Protein AF-0000000078780214 (afdb_homodimer)

Radius of gyration: 22.32 Å; Cα contacts (8 Å, |Δi|>4): 565; chains: 2; bounding box: 63×58×50 Å

InterPro domains:
  IPR007671 Selenoprotein P, N-terminal [PF04592] (25-175)
  IPR037941 Selenoprotein 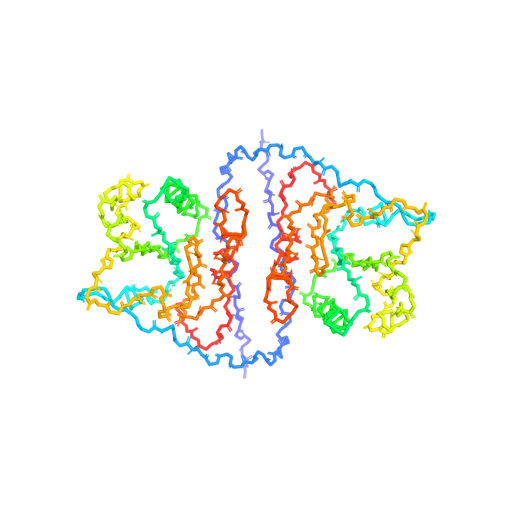P [PTHR10105] (1-176)

Secondary structure (DSSP, 8-state):
-----------------------------PPPP--BTTB-HHHHTTTSEEEEEEE-SSHHHHHHHHHHHHHHHHHHHTT--SEEEEEEE-SSHHHHHTHHHHHTTS-TTS-EEEPPTTS--HHHHTT--TT-EEEE-TT--EEEEE-TTTT-TTSSHHHHHHHHHHH---SSS---/-----------------------------PPPP--BTTB-TTGGGTTSEEEEEEE-SSHHHHHHHHHHHHHHHHHHHTT--SEEEEEEE-SSHHHHHTHHHHHTTS-TTS-EEEPPTTS--HHHHTT--TT-EEEE-TT--EEEEE-TTTT-TTSSHHHHHHHHHHH----SS---

Organism: Ictidomys tridecemlineatus (NCBI:txid43179)

Nearest PDB structures (foldseek):
  2ls5-assembly1_A  TM=6.873E-01  e=5.137E-05  Bacteroides thetaiotaomicron VPI-5482
  7djk-assembly1_A  TM=7.031E-01  e=1.312E-03  Arabidopsis thaliana
  6p0w-assembly1_A-2  TM=6.517E-01  e=9.092E-04  Pseudomonas aeruginosa UCBPP-PA14
  6vpd-assembly1_A  TM=5.502E-01  e=2.677E-04  Trichoderma reesei QM6a
  2hyx-assembly1_B  TM=6.057E-01  e=1.483E-03  Mycobacterium tuberculosis H37Rv

Solvent-accessible surface area (backbone atoms only — not comparable to full-atom values): 20228 Å² total; per-residue (Å²): 138,84,79,80,77,77,79,72,77,73,68,85,64,46,78,74,68,79,67,75,63,81,58,68,76,44,68,71,47,64,53,82,86,57,63,55,90,96,39,46,66,62,71,77,32,62,58,17,31,30,39,39,34,30,32,42,44,38,75,69,36,31,51,44,37,34,45,49,41,52,47,52,53,51,39,44,74,64,52,55,65,73,60,41,44,39,34,41,36,38,51,50,68,69,22,56,74,31,39,66,62,39,50,70,38,34,57,89,79,39,47,69,43,74,46,56,76,91,46,83,57,62,46,68,74,67,73,48,53,79,49,19,35,37,35,23,22,41,68,34,31,77,73,42,78,35,42,76,81,49,35,39,76,90,44,64,52,53,59,51,50,51,52,46,40,67,70,50,76,73,49,82,75,72,86,121,137,83,76,78,79,77,78,73,79,72,68,87,66,46,78,74,69,78,69,76,64,80,60,68,75,44,68,71,48,63,53,84,88,57,62,54,91,95,39,46,65,65,70,76,31,63,59,18,31,30,37,40,35,30,31,42,45,38,74,68,37,32,52,45,37,34,45,47,40,52,48,50,54,51,38,43,73,65,54,54,66,70,61,40,46,36,34,42,36,38,50,49,67,69,22,56,74,31,39,64,60,38,49,70,38,34,57,89,78,38,49,68,43,74,45,53,76,91,45,82,55,61,47,68,75,66,74,49,53,79,47,19,35,38,34,23,22,40,70,34,28,78,74,42,78,36,41,76,80,49,35,40,74,90,45,64,52,53,60,51,50,52,52,45,40,67,68,51,76,73,48,82,74,74,86,119

Sequence (352 aa):
MWRSLGLALALCFLPYGGTESQGENFICKQPPDWSIRDQNPMQNSHGSVTVVALLQASYLCILQASRLEDLRIKLEKEGYSNISYIVVNHQGISSQLNYIHLKNKVSDHIPVYQQEENQTDVWTLLNGYKDDFLIYDRCGHLVYHLGLPYSFLTSPYVEDAIKIAYCEDRCGNCSFMWRSLGLALALCFLPYGGTESQGENFICKQPPDWSIRDQNPMQNSHGSVTVVALLQASYLCILQASRLEDLRIKLEKEGYSNISYIVVNHQGISSQLNYIHLKNKVSDHIPVYQQEENQTDVWTLLNGYKDDFLIYDRCGHLVYHLGLPYSFLTSPYVEDAIKIAYCEDRCGNCSF

pLDDT: mean 82.91, std 21.99, range [22.84, 98.81]

Structure (mmCIF, N/CA/C/O backbone):
data_AF-0000000078780214-model_v1
#
loop_
_entity.id
_entity.type
_entity.pdbx_description
1 polymer 'Selenoprotein P N-terminal domain-containing protein'
#
loop_
_atom_site.group_PDB
_atom_site.id
_atom_site.type_symbol
_atom_site.label_atom_id
_atom_site.label_alt_id
_atom_site.label_comp_id
_atom_site.label_asym_id
_atom_site.label_entity_id
_atom_site.label_seq_id
_atom_site.pdbx_PDB_ins_code
_atom_site.Cartn_x
_atom_site.Cartn_y
_atom_site.Cartn_z
_atom_site.occupancy
_atom_site.B_iso_or_equiv
_atom_site.auth_seq_id
_atom_site.auth_comp_id
_atom_site.auth_asym_id
_atom_site.auth_atom_id
_atom_site.pdbx_PDB_model_num
ATOM 1 N N . MET A 1 1 ? -34.781 -12 29.797 1 22.84 1 MET A N 1
ATOM 2 C CA . MET A 1 1 ? -35.594 -11.438 28.703 1 22.84 1 MET A CA 1
ATOM 3 C C . MET A 1 1 ? -34.719 -10.641 27.734 1 22.84 1 MET A C 1
ATOM 5 O O . MET A 1 1 ? -34.375 -9.5 28.016 1 22.84 1 MET A O 1
ATOM 9 N N . TRP A 1 2 ? -33.594 -11.109 27.188 1 24.47 2 TRP A N 1
ATOM 10 C CA . TRP A 1 2 ? -32.188 -10.859 26.906 1 24.47 2 TRP A CA 1
ATOM 11 C C . TRP A 1 2 ? -32.031 -10.195 25.547 1 24.47 2 TRP A C 1
ATOM 13 O O . TRP A 1 2 ? -32.219 -10.836 24.5 1 24.47 2 TRP A O 1
ATOM 23 N N . ARG A 1 3 ? -32.438 -8.945 25.406 1 30.39 3 ARG A N 1
ATOM 24 C CA . ARG A 1 3 ? -32.625 -8.062 24.25 1 30.39 3 ARG A CA 1
ATOM 25 C C . ARG A 1 3 ? -31.359 -8 23.391 1 30.39 3 ARG A C 1
ATOM 27 O O . ARG A 1 3 ? -30.25 -7.898 23.922 1 30.39 3 ARG A O 1
ATOM 34 N N . SER A 1 4 ? -31.328 -8.539 22.141 1 29.05 4 SER A N 1
ATOM 35 C CA . SER A 1 4 ? -30.422 -8.758 21.031 1 29.05 4 SER A CA 1
ATOM 36 C C . SER A 1 4 ? -29.812 -7.441 20.531 1 29.05 4 SER A C 1
ATOM 38 O O . SER A 1 4 ? -30.547 -6.547 20.094 1 29.05 4 SER A O 1
ATOM 40 N N . LEU A 1 5 ? -29.031 -6.832 21.297 1 29.97 5 LEU A N 1
ATOM 41 C CA . LEU A 1 5 ? -28.375 -5.586 20.922 1 29.97 5 LEU A CA 1
ATOM 42 C C . LEU A 1 5 ? -27.766 -5.688 19.531 1 29.97 5 LEU A C 1
ATOM 44 O O . LEU A 1 5 ? -26.844 -6.48 19.312 1 29.97 5 LEU A O 1
ATOM 48 N N . GLY A 1 6 ? -28.5 -5.523 18.469 1 27.77 6 GLY A N 1
ATOM 49 C CA . GLY A 1 6 ? -28.219 -5.461 17.047 1 27.77 6 GLY A CA 1
ATOM 50 C C . GLY A 1 6 ? -27.062 -4.539 16.719 1 27.77 6 GLY A C 1
ATOM 51 O O . GLY A 1 6 ? -27.156 -3.326 16.922 1 27.77 6 GLY A O 1
ATOM 52 N N . LEU A 1 7 ? -25.844 -4.844 16.953 1 30 7 LEU A N 1
ATOM 53 C CA . LEU A 1 7 ? -24.656 -4.066 16.578 1 30 7 LEU A CA 1
ATOM 54 C C . LEU A 1 7 ? -24.688 -3.738 15.086 1 30 7 LEU A C 1
ATOM 56 O O . LEU A 1 7 ? -24.531 -4.629 14.25 1 30 7 LEU A O 1
ATOM 60 N N . ALA A 1 8 ? -25.375 -2.777 14.531 1 28.97 8 ALA A N 1
ATOM 61 C CA . ALA A 1 8 ? -25.5 -2.164 13.211 1 28.97 8 ALA A CA 1
ATOM 62 C C . ALA A 1 8 ? -24.141 -1.699 12.695 1 28.97 8 ALA A C 1
ATOM 64 O O . ALA A 1 8 ? -23.5 -0.826 13.289 1 28.97 8 ALA A O 1
ATOM 65 N N . LEU A 1 9 ? -23.219 -2.639 12.297 1 31.16 9 LEU A N 1
ATOM 66 C CA . LEU A 1 9 ? -22.094 -2.178 11.492 1 31.16 9 LEU A CA 1
ATOM 67 C C . LEU A 1 9 ? -22.547 -1.119 10.492 1 31.16 9 LEU A C 1
ATOM 69 O O . LEU A 1 9 ? -23.391 -1.386 9.641 1 31.16 9 LEU A O 1
ATOM 73 N N . ALA A 1 10 ? -22.641 0.038 10.75 1 33.22 10 ALA A N 1
ATOM 74 C CA . ALA A 1 10 ? -22.906 1.193 9.898 1 33.22 10 ALA A CA 1
ATOM 75 C C . ALA A 1 10 ? -22.094 1.118 8.602 1 33.22 10 ALA A C 1
ATOM 77 O O . ALA A 1 10 ? -20.859 1.085 8.633 1 33.22 10 ALA A O 1
ATOM 78 N N . LEU A 1 11 ? -22.5 0.448 7.539 1 33.22 11 LEU A N 1
ATOM 79 C CA . LEU A 1 11 ? -22.156 0.661 6.137 1 33.22 11 LEU A CA 1
ATOM 80 C C . LEU A 1 11 ? -21.844 2.131 5.871 1 33.22 11 LEU A C 1
ATOM 82 O O . LEU A 1 11 ? -22.688 2.998 6.121 1 33.22 11 LEU A O 1
ATOM 86 N N . CYS A 1 12 ? -20.516 2.523 6.16 1 37.12 12 CYS A N 1
ATOM 87 C CA . CYS A 1 12 ? -20.25 3.867 5.656 1 37.12 12 CYS A CA 1
ATOM 88 C C . CYS A 1 12 ? -20.969 4.105 4.336 1 37.12 12 CYS A C 1
ATOM 90 O O . CYS A 1 12 ? -20.453 3.785 3.27 1 37.12 12 CYS A O 1
ATOM 92 N N . PHE A 1 13 ? -22.219 3.83 4.18 1 37.91 13 PHE A N 1
ATOM 93 C CA . PHE A 1 13 ? -23.109 4.289 3.119 1 37.91 13 PHE A CA 1
ATOM 94 C C . PHE A 1 13 ? -22.953 5.785 2.893 1 37.91 13 PHE A C 1
ATOM 96 O O . PHE A 1 13 ? -23.609 6.59 3.568 1 37.91 13 PHE A O 1
ATOM 103 N N . LEU A 1 14 ? -21.75 6.43 2.73 1 38.72 14 LEU A N 1
ATOM 104 C CA . LEU A 1 14 ? -21.969 7.719 2.078 1 38.72 14 LEU A CA 1
ATOM 105 C C . LEU A 1 14 ? -22.922 7.582 0.906 1 38.72 14 LEU A C 1
ATOM 107 O O . LEU A 1 14 ? -22.906 6.578 0.193 1 38.72 14 LEU A O 1
ATOM 111 N N . PRO A 1 15 ? -24.125 8.188 0.931 1 36.25 15 PRO A N 1
ATOM 112 C CA . PRO A 1 15 ? -24.984 8.148 -0.252 1 36.25 15 PRO A CA 1
ATOM 113 C C . PRO A 1 15 ? -24.203 8.281 -1.558 1 36.25 15 PRO A C 1
ATOM 115 O O . PRO A 1 15 ? -23.344 9.156 -1.685 1 36.25 15 PRO A O 1
ATOM 118 N N . TYR A 1 16 ? -23.875 7.199 -2.256 1 34.53 16 TYR A N 1
ATOM 119 C CA . TYR A 1 16 ? -23.438 7.258 -3.646 1 34.53 16 TYR A CA 1
ATOM 120 C C . TYR A 1 16 ? -24.281 8.234 -4.445 1 34.53 16 TYR A C 1
ATOM 122 O O . TYR A 1 16 ? -25.406 7.906 -4.844 1 34.53 16 TYR A O 1
ATOM 130 N N . GLY A 1 17 ? -24.562 9.477 -4.09 1 32.69 17 GLY A N 1
ATOM 131 C CA . GLY A 1 17 ? -24.922 10.25 -5.273 1 32.69 17 GLY A CA 1
ATOM 132 C C . GLY A 1 17 ? -24.125 9.852 -6.504 1 32.69 17 GLY A C 1
ATOM 133 O O . GLY A 1 17 ? -22.938 9.516 -6.406 1 32.69 17 GLY A O 1
ATOM 134 N N . GLY A 1 18 ? -24.766 9.234 -7.496 1 32.41 18 GLY A N 1
ATOM 135 C CA . GLY A 1 18 ? -24.297 8.992 -8.844 1 32.41 18 GLY A CA 1
ATOM 136 C C . GLY A 1 18 ? -23.391 10.094 -9.367 1 32.41 18 GLY A C 1
ATOM 137 O O . GLY A 1 18 ? -23.844 11.008 -10.055 1 32.41 18 GLY A O 1
ATOM 138 N N . THR A 1 19 ? -22.75 10.891 -8.672 1 34 19 THR A N 1
ATOM 139 C CA . THR A 1 19 ? -21.906 11.656 -9.594 1 34 19 THR A CA 1
ATOM 140 C C . THR A 1 19 ? -21.109 10.727 -10.5 1 34 19 THR A C 1
ATOM 142 O O . THR A 1 19 ? -20.547 9.734 -10.039 1 34 19 THR A O 1
ATOM 145 N N . GLU A 1 20 ? -21.484 10.586 -11.758 1 34.34 20 GLU A N 1
ATOM 146 C CA . GLU A 1 20 ? -20.703 10.148 -12.914 1 34.34 20 GLU A CA 1
ATOM 147 C C . GLU A 1 20 ? -19.234 10.562 -12.781 1 34.34 20 GLU A C 1
ATOM 149 O O . GLU A 1 20 ? -18.875 11.703 -13.062 1 34.34 20 GLU A O 1
ATOM 154 N N . SER A 1 21 ? -18.656 10.516 -11.695 1 35.84 21 SER A N 1
ATOM 155 C CA . SER A 1 21 ? -17.234 10.75 -11.922 1 35.84 21 SER A CA 1
ATOM 156 C C . SER A 1 21 ? -16.781 10.109 -13.219 1 35.84 21 SER A C 1
ATOM 158 O O . SER A 1 21 ? -17.188 8.992 -13.555 1 35.84 21 SER A O 1
ATOM 160 N N . GLN A 1 22 ? -16.734 10.828 -14.289 1 35.5 22 GLN A N 1
ATOM 161 C CA . GLN A 1 22 ? -16.078 10.375 -15.5 1 35.5 22 GLN A CA 1
ATOM 162 C C . GLN A 1 22 ? -14.969 9.367 -15.18 1 35.5 22 GLN A C 1
ATOM 164 O O . GLN A 1 22 ? -13.875 9.75 -14.766 1 35.5 22 GLN A O 1
ATOM 169 N N . GLY A 1 23 ? -15.281 8.367 -14.438 1 39.56 23 GLY A N 1
ATOM 170 C CA . GLY A 1 23 ? -14.352 7.25 -14.367 1 39.56 23 GLY A CA 1
ATOM 171 C C . GLY A 1 23 ? -13.594 7.031 -15.656 1 39.56 23 GLY A C 1
ATOM 172 O O . GLY A 1 23 ? -14.18 7.055 -16.75 1 39.56 23 GLY A O 1
ATOM 173 N N . GLU A 1 24 ? -12.508 7.598 -15.797 1 44.16 24 GLU A N 1
ATOM 174 C CA . GLU A 1 24 ? -11.75 7.152 -16.969 1 44.16 24 GLU A CA 1
ATOM 175 C C . GLU A 1 24 ? -12.164 5.746 -17.391 1 44.16 24 GLU A C 1
ATOM 177 O O . GLU A 1 24 ? -12.414 4.887 -16.531 1 44.16 24 GLU A O 1
ATOM 182 N N . ASN A 1 25 ? -13.008 5.613 -18.359 1 47.12 25 ASN A N 1
ATOM 183 C CA . ASN A 1 25 ? -13.148 4.344 -19.062 1 47.12 25 ASN A CA 1
ATOM 184 C C . ASN A 1 25 ? -11.906 3.473 -18.906 1 47.12 25 ASN A C 1
ATOM 186 O O . ASN A 1 25 ? -10.898 3.699 -19.562 1 47.12 25 ASN A O 1
ATOM 190 N N . PHE A 1 26 ? -11.578 3.205 -17.656 1 50.44 26 PHE A N 1
ATOM 191 C CA . PHE A 1 26 ? -10.484 2.242 -17.594 1 50.44 26 PHE A CA 1
ATOM 192 C C . PHE A 1 26 ? -10.727 1.085 -18.547 1 50.44 26 PHE A C 1
ATOM 194 O O . PHE A 1 26 ? -11.711 0.35 -18.422 1 50.44 26 PHE A O 1
ATOM 201 N N . ILE A 1 27 ? -10.508 1.29 -19.875 1 57.22 27 ILE A N 1
ATOM 202 C CA . ILE A 1 27 ? -10.414 0.115 -20.734 1 57.22 27 ILE A CA 1
ATOM 203 C C . ILE A 1 27 ? -9.773 -1.038 -19.969 1 57.22 27 IL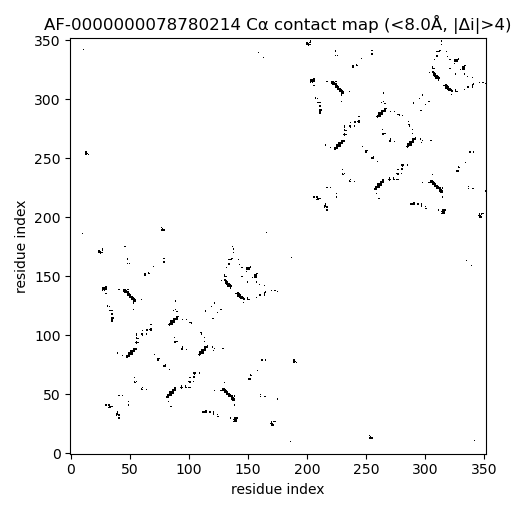E A C 1
ATOM 205 O O . ILE A 1 27 ? -8.688 -0.893 -19.406 1 57.22 27 ILE A O 1
ATOM 209 N N . CYS A 1 28 ? -10.617 -2.043 -19.656 1 67.5 28 CYS A N 1
ATOM 210 C CA . CYS A 1 28 ? -10.188 -3.248 -18.969 1 67.5 28 CYS A CA 1
ATOM 211 C C . CYS A 1 28 ? -8.914 -3.812 -19.594 1 67.5 28 CYS A C 1
ATOM 213 O O . CYS A 1 28 ? -8.938 -4.289 -20.719 1 67.5 28 CYS A O 1
ATOM 215 N N . LYS A 1 29 ? -7.852 -3.104 -19.406 1 69.94 29 LYS A N 1
ATOM 216 C CA . LYS A 1 29 ? -6.594 -3.691 -19.844 1 69.94 29 LYS A CA 1
ATOM 217 C C . LYS A 1 29 ? -6.379 -5.066 -19.219 1 69.94 29 LYS A C 1
ATOM 219 O O . LYS A 1 29 ? -6.434 -5.219 -18 1 69.94 29 LYS A O 1
ATOM 224 N N . GLN A 1 30 ? -6.363 -6.078 -20.141 1 74.5 30 GLN A N 1
ATOM 225 C CA . GLN A 1 30 ? -6.117 -7.438 -19.672 1 74.5 30 GLN A CA 1
ATOM 226 C C . GLN A 1 30 ? -4.68 -7.602 -19.188 1 74.5 30 GLN A C 1
ATOM 228 O O . GLN A 1 30 ? -3.771 -6.93 -19.688 1 74.5 30 GLN A O 1
ATOM 233 N N . PRO A 1 31 ? -4.52 -8.359 -18.125 1 74.88 31 PRO A N 1
ATOM 234 C CA . PRO A 1 31 ? -3.146 -8.633 -17.688 1 74.88 31 PRO A CA 1
ATOM 235 C C . PRO A 1 31 ? -2.309 -9.312 -18.766 1 74.88 31 PRO A C 1
ATOM 237 O O . PRO A 1 31 ? -2.857 -9.883 -19.703 1 74.88 31 PRO A O 1
ATOM 240 N N . PRO A 1 32 ? -1.039 -9.047 -18.656 1 75.94 32 PRO A N 1
ATOM 241 C CA . PRO A 1 32 ? -0.196 -9.789 -19.594 1 75.94 32 PRO A CA 1
ATOM 242 C C . PRO A 1 32 ? -0.425 -11.297 -19.516 1 75.94 32 PRO A C 1
ATOM 244 O O . PRO A 1 32 ? -0.649 -11.844 -18.422 1 75.94 32 PRO A O 1
ATOM 247 N N . ASP A 1 33 ? -0.422 -11.859 -20.703 1 78.75 33 ASP A N 1
ATOM 248 C CA . ASP A 1 33 ? -0.554 -13.312 -20.766 1 78.75 33 ASP A CA 1
ATOM 249 C C . ASP A 1 33 ? 0.772 -14 -20.453 1 78.75 33 ASP A C 1
ATOM 251 O O . ASP A 1 33 ? 1.827 -13.578 -20.922 1 78.75 33 ASP A O 1
ATOM 255 N N . TRP A 1 34 ? 0.694 -14.828 -19.5 1 81.06 34 TRP A N 1
ATOM 256 C CA . TRP A 1 34 ? 1.855 -15.68 -19.281 1 81.06 34 TRP A CA 1
ATOM 257 C C . TRP A 1 34 ? 1.428 -17.125 -19 1 81.06 34 TRP A C 1
ATOM 259 O O . TRP A 1 34 ? 0.298 -17.375 -18.578 1 81.06 34 TRP A O 1
ATOM 269 N N . SER A 1 35 ? 2.32 -17.953 -19.531 1 80.62 35 SER A N 1
ATOM 270 C CA . SER A 1 35 ? 2.062 -19.375 -19.375 1 80.62 35 SER A CA 1
ATOM 271 C C . SER A 1 35 ? 3.256 -20.094 -18.75 1 80.62 35 SER A C 1
ATOM 273 O O . SER A 1 35 ? 4.402 -19.672 -18.938 1 80.62 35 SER A O 1
ATOM 275 N N . ILE A 1 36 ? 2.975 -20.922 -17.922 1 81.19 36 ILE A N 1
ATOM 276 C CA . ILE A 1 36 ? 3.967 -21.859 -17.391 1 81.19 36 ILE A CA 1
ATOM 277 C C . ILE A 1 36 ? 3.625 -23.281 -17.812 1 81.19 36 ILE A C 1
ATOM 279 O O . ILE A 1 36 ? 2.551 -23.781 -17.5 1 81.19 36 ILE A O 1
ATOM 283 N N . ARG A 1 37 ? 4.625 -23.812 -18.547 1 79.56 37 ARG A N 1
ATOM 284 C CA . ARG A 1 37 ? 4.375 -25.109 -19.172 1 79.56 37 ARG A CA 1
ATOM 285 C C . ARG A 1 37 ? 3.133 -25.062 -20.062 1 79.56 37 ARG A C 1
ATOM 287 O O . ARG A 1 37 ? 3.094 -24.312 -21.031 1 79.56 37 ARG A O 1
ATOM 294 N N . ASP A 1 38 ? 2.102 -25.781 -19.891 1 77.56 38 ASP A N 1
ATOM 295 C CA . ASP A 1 38 ? 0.917 -25.828 -20.734 1 77.56 38 ASP A CA 1
ATOM 296 C C . ASP A 1 38 ? -0.286 -25.203 -20.047 1 77.56 38 ASP A C 1
ATOM 298 O O . ASP A 1 38 ? -1.429 -25.406 -20.453 1 77.56 38 ASP A O 1
ATOM 302 N N . GLN A 1 39 ? 0.049 -24.344 -19.062 1 81.56 39 GLN A N 1
ATOM 303 C CA . GLN A 1 39 ? -1.045 -23.734 -18.328 1 81.56 39 GLN A CA 1
ATOM 304 C C . GLN A 1 39 ? -0.965 -22.219 -18.391 1 81.56 39 GLN A C 1
ATOM 306 O O . GLN A 1 39 ? 0.123 -21.641 -18.516 1 81.56 39 GLN A O 1
ATOM 311 N N . ASN A 1 40 ? -2.191 -21.594 -18.469 1 86.12 40 ASN A N 1
ATOM 312 C CA . ASN A 1 40 ? -2.324 -20.156 -18.344 1 86.12 40 ASN A CA 1
ATOM 313 C C . ASN A 1 40 ? -3.051 -19.766 -17.047 1 86.12 40 ASN A C 1
ATOM 315 O O . ASN A 1 40 ? -4.277 -19.656 -17.031 1 86.12 40 ASN A O 1
ATOM 319 N N . PRO A 1 41 ? -2.291 -19.484 -16.094 1 85.31 41 PRO A N 1
ATOM 320 C CA . PRO A 1 41 ? -2.893 -19.281 -14.773 1 85.31 41 PRO A CA 1
ATOM 321 C C . PRO A 1 41 ? -3.836 -18.078 -14.742 1 85.31 41 PRO A C 1
ATOM 323 O O . PRO A 1 41 ? -4.855 -18.109 -14.047 1 85.31 41 PRO A O 1
ATOM 326 N N . MET A 1 42 ? -3.578 -17.109 -15.523 1 87.81 42 MET A N 1
ATOM 327 C CA . MET A 1 42 ? -4.406 -15.914 -15.492 1 87.81 42 MET A CA 1
ATOM 328 C C . MET A 1 42 ? -5.754 -16.172 -16.172 1 87.81 42 MET A C 1
ATOM 330 O O . MET A 1 42 ? -6.766 -15.586 -15.781 1 87.81 42 MET A O 1
ATOM 334 N N . GLN A 1 43 ? -5.711 -16.984 -17.141 1 83.69 43 GLN A N 1
ATOM 335 C CA . GLN A 1 43 ? -6.949 -17.328 -17.828 1 83.69 43 GLN A CA 1
ATOM 336 C C . GLN A 1 43 ? -7.902 -18.078 -16.906 1 83.69 43 GLN A C 1
ATOM 338 O O . GLN A 1 43 ? -9.117 -17.891 -16.969 1 83.69 43 GLN A O 1
ATOM 343 N N . ASN A 1 44 ? -7.336 -18.859 -16.047 1 82.94 44 ASN A N 1
ATOM 344 C CA . ASN A 1 44 ? -8.125 -19.656 -15.117 1 82.94 44 ASN A CA 1
ATOM 345 C C . ASN A 1 44 ? -8.711 -18.797 -14 1 82.94 44 ASN A C 1
ATOM 347 O O . ASN A 1 44 ? -9.633 -19.234 -13.297 1 82.94 44 ASN A O 1
ATOM 351 N N . SER A 1 45 ? -8.234 -17.5 -13.93 1 84.19 45 SER A N 1
ATOM 352 C CA . SER A 1 45 ? -8.633 -16.656 -12.805 1 84.19 45 SER A CA 1
ATOM 353 C C . SER A 1 45 ? -9.57 -15.547 -13.25 1 84.19 45 SER A C 1
ATOM 355 O O . SER A 1 45 ? -9.891 -14.648 -12.477 1 84.19 45 SER A O 1
ATOM 357 N N . HIS A 1 46 ? -9.953 -15.719 -14.469 1 83.69 46 HIS A N 1
ATOM 358 C CA . HIS A 1 46 ? -10.859 -14.695 -14.977 1 83.69 46 HIS A CA 1
ATOM 359 C C . HIS A 1 46 ? -12.141 -14.625 -14.164 1 83.69 46 HIS A C 1
ATOM 361 O O . HIS A 1 46 ? -12.711 -15.664 -13.805 1 83.69 46 HIS A O 1
ATOM 367 N N . GLY A 1 47 ? -12.547 -13.398 -13.773 1 87.38 47 GLY A N 1
ATOM 368 C CA . GLY A 1 47 ? -13.758 -13.203 -12.992 1 87.38 47 GLY A CA 1
ATOM 369 C C . GLY A 1 47 ? -13.508 -13.172 -11.492 1 87.38 47 GLY A C 1
ATOM 370 O O . GLY A 1 47 ? -14.422 -12.914 -10.711 1 87.38 47 GLY A O 1
ATOM 371 N N . SER A 1 48 ? -12.328 -13.5 -11.117 1 92.62 48 SER A N 1
ATOM 372 C CA . SER A 1 48 ? -11.977 -13.492 -9.703 1 92.62 48 SER A CA 1
ATOM 373 C C . SER A 1 48 ? -10.82 -12.539 -9.422 1 92.62 48 SER A C 1
ATOM 375 O O . SER A 1 48 ? -10 -12.273 -10.305 1 92.62 48 SER A O 1
ATOM 377 N N . VAL A 1 49 ? -10.906 -11.984 -8.242 1 95.25 49 VAL A N 1
ATOM 378 C CA . VAL A 1 49 ? -9.695 -11.297 -7.801 1 95.25 49 VAL A CA 1
ATOM 379 C C . VAL A 1 49 ? -8.539 -12.289 -7.719 1 95.25 49 VAL A C 1
ATOM 381 O O . VAL A 1 49 ? -8.703 -13.398 -7.211 1 95.25 49 VAL A O 1
ATOM 384 N N . THR A 1 50 ? -7.398 -11.914 -8.305 1 96.5 50 THR A N 1
ATOM 385 C CA . THR A 1 50 ? -6.273 -12.836 -8.383 1 96.5 50 THR A CA 1
ATOM 386 C C . THR A 1 50 ? -5.039 -12.242 -7.703 1 96.5 50 THR A C 1
ATOM 388 O O . THR A 1 50 ? -4.668 -11.102 -7.973 1 96.5 50 THR A O 1
ATOM 391 N N . VAL A 1 51 ? -4.477 -13.008 -6.832 1 98.38 51 VAL A N 1
ATOM 392 C CA . VAL A 1 51 ? -3.26 -12.633 -6.125 1 98.38 51 VAL A CA 1
ATOM 393 C C . VAL A 1 51 ? -2.09 -13.477 -6.621 1 98.38 51 VAL A C 1
ATOM 395 O O . VAL A 1 51 ? -2.096 -14.703 -6.48 1 98.38 51 VAL A O 1
ATOM 398 N N . VAL A 1 52 ? -1.104 -12.844 -7.223 1 97.88 52 VAL A N 1
ATOM 399 C CA . VAL A 1 52 ? 0.087 -13.531 -7.707 1 97.88 52 VAL A CA 1
ATOM 400 C C . VAL A 1 52 ? 1.286 -13.164 -6.836 1 97.88 52 VAL A C 1
ATOM 402 O O . VAL A 1 52 ? 1.645 -11.992 -6.719 1 97.88 52 VAL A O 1
ATOM 405 N N . ALA A 1 53 ? 1.85 -14.156 -6.25 1 98.69 53 ALA A N 1
ATOM 406 C CA . ALA A 1 53 ? 3.039 -13.961 -5.426 1 98.69 53 ALA A CA 1
ATOM 407 C C . ALA A 1 53 ? 4.289 -14.461 -6.137 1 98.69 53 ALA A C 1
ATOM 409 O O . ALA A 1 53 ? 4.332 -15.602 -6.605 1 98.69 53 ALA A O 1
ATOM 410 N N . LEU A 1 54 ? 5.262 -13.617 -6.258 1 98.31 54 LEU A N 1
ATOM 411 C CA . LEU A 1 54 ? 6.547 -13.992 -6.836 1 98.31 54 LEU A CA 1
ATOM 412 C C . LEU A 1 54 ? 7.551 -14.352 -5.746 1 98.31 54 LEU A C 1
ATOM 414 O O . LEU A 1 54 ? 8.102 -13.469 -5.086 1 98.31 54 LEU A O 1
ATOM 418 N N . LEU A 1 55 ? 7.773 -15.617 -5.586 1 98.5 55 LEU A N 1
ATOM 419 C CA . LEU A 1 55 ? 8.578 -16.078 -4.465 1 98.5 55 LEU A CA 1
ATOM 420 C C . LEU A 1 55 ? 9.758 -16.922 -4.953 1 98.5 55 LEU A C 1
ATOM 422 O O . LEU A 1 55 ? 9.625 -17.688 -5.906 1 98.5 55 LEU A O 1
ATOM 426 N N . GLN A 1 56 ? 10.867 -16.656 -4.371 1 97.12 56 GLN A N 1
ATOM 427 C CA . GLN A 1 56 ? 12.07 -17.469 -4.559 1 97.12 56 GLN A CA 1
ATOM 428 C C . GLN A 1 56 ? 12.305 -18.391 -3.363 1 97.12 56 GLN A C 1
ATOM 430 O O . GLN A 1 56 ? 12.633 -17.922 -2.271 1 97.12 56 GLN A O 1
ATOM 435 N N . ALA A 1 57 ? 12.266 -19.625 -3.537 1 95.44 57 ALA A N 1
ATOM 436 C CA . ALA A 1 57 ? 12.289 -20.578 -2.432 1 95.44 57 ALA A CA 1
ATOM 437 C C . ALA A 1 57 ? 13.5 -20.344 -1.53 1 95.44 57 ALA A C 1
ATOM 439 O O . ALA A 1 57 ? 14.508 -21.047 -1.64 1 95.44 57 ALA A O 1
ATOM 440 N N . SER A 1 58 ? 13.469 -19.406 -0.746 1 93.12 58 SER A N 1
ATOM 441 C CA . SER A 1 58 ? 14.383 -19.016 0.322 1 93.12 58 SER A CA 1
ATOM 442 C C . SER A 1 58 ? 13.656 -18.906 1.659 1 93.12 58 SER A C 1
ATOM 444 O O . SER A 1 58 ? 12.43 -19 1.716 1 93.12 58 SER A O 1
ATOM 446 N N . TYR A 1 59 ? 14.422 -18.828 2.668 1 93.75 59 TYR A N 1
ATOM 447 C CA . TYR A 1 59 ? 13.844 -18.828 4.008 1 93.75 59 TYR A CA 1
ATOM 448 C C . TYR A 1 59 ? 12.703 -17.828 4.117 1 93.75 59 TYR A C 1
ATOM 450 O O . TYR A 1 59 ? 11.594 -18.188 4.512 1 93.75 59 TYR A O 1
ATOM 458 N N . LEU A 1 60 ? 12.922 -16.594 3.727 1 95.81 60 LEU A N 1
ATOM 459 C CA . LEU A 1 60 ? 11.906 -15.555 3.84 1 95.81 60 LEU A CA 1
ATOM 460 C C . LEU A 1 60 ? 10.703 -15.867 2.955 1 95.81 60 LEU A C 1
ATOM 462 O O . LEU A 1 60 ? 9.562 -15.664 3.361 1 95.81 60 LEU A O 1
ATOM 466 N N . CYS A 1 61 ? 10.961 -16.328 1.782 1 97.12 61 CYS A N 1
ATOM 467 C CA . CYS A 1 61 ? 9.891 -16.625 0.842 1 97.12 61 CYS A CA 1
ATOM 468 C C . CYS A 1 61 ? 9.055 -17.797 1.332 1 97.12 61 CYS A C 1
ATOM 470 O O . CYS A 1 61 ? 7.836 -17.828 1.12 1 97.12 61 CYS A O 1
ATOM 472 N N . ILE A 1 62 ? 9.688 -18.703 1.947 1 97.12 62 ILE A N 1
ATOM 473 C CA . ILE A 1 62 ? 8.969 -19.844 2.506 1 97.12 62 ILE A CA 1
ATOM 474 C C . ILE A 1 62 ? 8.039 -19.375 3.619 1 97.12 62 ILE A C 1
ATOM 476 O O . ILE A 1 62 ? 6.887 -19.812 3.699 1 97.12 62 ILE A O 1
ATOM 480 N N . LEU A 1 63 ? 8.516 -18.469 4.402 1 97.62 63 LEU A N 1
ATOM 481 C CA . LEU A 1 63 ? 7.672 -17.875 5.438 1 97.62 63 LEU A CA 1
ATOM 482 C C . LEU A 1 63 ? 6.496 -17.125 4.824 1 97.62 63 LEU A C 1
ATOM 484 O O . LEU A 1 63 ? 5.367 -17.219 5.309 1 97.62 63 LEU A O 1
ATOM 488 N N . GLN A 1 64 ? 6.738 -16.438 3.811 1 98.25 64 GLN A N 1
ATOM 489 C CA . GLN A 1 64 ? 5.684 -15.688 3.129 1 98.25 64 GLN A CA 1
ATOM 490 C C . GLN A 1 64 ? 4.637 -16.625 2.541 1 98.25 64 GLN A C 1
ATOM 492 O O . GLN A 1 64 ? 3.441 -16.328 2.568 1 98.25 64 GLN A O 1
ATOM 497 N N . ALA A 1 65 ? 5.09 -17.703 2.02 1 98.62 65 ALA A N 1
ATOM 498 C CA . ALA A 1 65 ? 4.152 -18.703 1.501 1 98.62 65 ALA A CA 1
ATOM 499 C C . ALA A 1 65 ? 3.23 -19.219 2.604 1 98.62 65 ALA A C 1
ATOM 501 O O . ALA A 1 65 ? 2.018 -19.328 2.408 1 98.62 65 ALA A O 1
ATOM 502 N N . SER A 1 66 ? 3.822 -19.453 3.68 1 98.62 66 SER A N 1
ATOM 503 C CA . SER A 1 66 ? 3.033 -19.906 4.824 1 98.62 66 SER A CA 1
ATOM 504 C C . SER A 1 66 ? 2.01 -18.859 5.238 1 98.62 66 SER A C 1
ATOM 506 O O . SER A 1 66 ? 0.851 -19.172 5.5 1 98.62 66 SER A O 1
ATOM 508 N N . ARG A 1 67 ? 2.412 -17.656 5.27 1 98.69 67 ARG A N 1
ATOM 509 C CA . ARG A 1 67 ? 1.532 -16.562 5.668 1 98.69 67 ARG A CA 1
ATOM 510 C C . ARG A 1 67 ? 0.454 -16.328 4.621 1 98.69 67 ARG A C 1
ATOM 512 O O . ARG A 1 67 ? -0.661 -15.914 4.949 1 98.69 67 ARG A O 1
ATOM 519 N N . LEU A 1 68 ? 0.812 -16.625 3.395 1 98.81 68 LEU A N 1
ATOM 520 C CA . LEU A 1 68 ? -0.181 -16.5 2.332 1 98.81 68 LEU A CA 1
ATOM 521 C C . LEU A 1 68 ? -1.318 -17.5 2.533 1 98.81 68 LEU A C 1
ATOM 523 O O . LEU A 1 68 ? -2.488 -17.156 2.33 1 98.81 68 LEU A O 1
ATOM 527 N N . GLU A 1 69 ? -0.949 -18.688 2.936 1 98.69 69 GLU A N 1
ATOM 528 C CA . GLU A 1 69 ? -1.963 -19.688 3.25 1 98.69 69 GLU A CA 1
ATOM 529 C C . GLU A 1 69 ? -2.863 -19.219 4.391 1 98.69 69 GLU A C 1
ATOM 531 O O . GLU A 1 69 ? -4.09 -19.328 4.301 1 98.69 69 GLU A O 1
ATOM 536 N N . ASP A 1 70 ? -2.242 -18.688 5.371 1 98.62 70 ASP A N 1
ATOM 537 C CA . ASP A 1 70 ? -3.008 -18.172 6.496 1 98.62 70 ASP A CA 1
ATOM 538 C C . ASP A 1 70 ? -3.932 -17.031 6.059 1 98.62 70 ASP A C 1
ATOM 540 O O . ASP A 1 70 ? -5.078 -16.953 6.5 1 98.62 70 ASP A O 1
ATOM 544 N N . LEU A 1 71 ? -3.438 -16.203 5.27 1 98.62 71 LEU A N 1
ATOM 545 C CA . LEU A 1 71 ? -4.219 -15.07 4.77 1 98.62 71 LEU A CA 1
ATOM 546 C C . LEU A 1 71 ? -5.406 -15.555 3.947 1 98.62 71 LEU A C 1
ATOM 548 O O . LEU A 1 71 ? -6.516 -15.031 4.082 1 98.62 71 LEU A O 1
ATOM 552 N N . ARG A 1 72 ? -5.211 -16.5 3.098 1 98.62 72 ARG A N 1
ATOM 553 C CA . ARG A 1 72 ? -6.293 -17.078 2.305 1 98.62 72 ARG A CA 1
ATOM 554 C C . ARG A 1 72 ? -7.422 -17.578 3.201 1 98.62 72 ARG A C 1
ATOM 556 O O . ARG A 1 72 ? -8.594 -17.25 2.967 1 98.62 72 ARG A O 1
ATOM 563 N N . ILE A 1 73 ? -7.055 -18.312 4.184 1 98.31 73 ILE A N 1
ATOM 564 C CA . ILE A 1 73 ? -8.039 -18.875 5.105 1 98.31 73 ILE A CA 1
ATOM 565 C C . ILE A 1 73 ? -8.789 -17.75 5.812 1 98.31 73 ILE A C 1
ATOM 567 O O . ILE A 1 73 ? -10.016 -17.781 5.91 1 98.31 73 ILE A O 1
ATOM 571 N N . LYS A 1 74 ? -8.047 -16.828 6.258 1 97.81 74 LYS A N 1
ATOM 572 C CA . LYS A 1 74 ? -8.641 -15.703 6.961 1 97.81 74 LYS A CA 1
ATOM 573 C C . LYS A 1 74 ? -9.664 -14.984 6.082 1 97.81 74 LYS A C 1
ATOM 575 O O . LYS A 1 74 ? -10.781 -14.719 6.516 1 97.81 74 LYS A O 1
ATOM 580 N N . LEU A 1 75 ? -9.273 -14.656 4.902 1 97.94 75 LEU A N 1
ATOM 581 C CA . LEU A 1 75 ? -10.141 -13.914 3.998 1 97.94 75 LEU A CA 1
ATOM 582 C C . LEU A 1 75 ? -11.383 -14.727 3.648 1 97.94 75 LEU A C 1
ATOM 584 O O . LEU A 1 75 ? -12.484 -14.18 3.572 1 97.94 75 LEU A O 1
ATOM 588 N N . GLU A 1 76 ? -11.219 -15.984 3.492 1 97 76 GLU A N 1
ATOM 589 C CA . GLU A 1 76 ? -12.359 -16.844 3.23 1 97 76 GLU A CA 1
ATOM 590 C C . GLU A 1 76 ? -13.336 -16.844 4.406 1 97 76 GLU A C 1
ATOM 592 O O . GLU A 1 76 ? -14.555 -16.75 4.211 1 97 76 GLU A O 1
ATOM 597 N N . LYS A 1 77 ? -12.805 -16.922 5.539 1 96.88 77 LYS A N 1
ATOM 598 C CA . LYS A 1 77 ? -13.633 -16.906 6.746 1 96.88 77 LYS A CA 1
ATOM 599 C C . LYS A 1 77 ? -14.375 -15.578 6.879 1 96.88 77 LYS A C 1
ATOM 601 O O . LYS A 1 77 ? -15.492 -15.539 7.402 1 96.88 77 LYS A O 1
ATOM 606 N N . GLU A 1 78 ? -13.742 -14.57 6.391 1 94.56 78 GLU A N 1
ATOM 607 C CA . GLU A 1 78 ? -14.32 -13.234 6.492 1 94.56 78 GLU A CA 1
ATOM 608 C C . GLU A 1 78 ? -15.312 -12.977 5.359 1 94.56 78 GLU A C 1
ATOM 610 O O . GLU A 1 78 ? -15.922 -11.906 5.293 1 94.56 78 GLU A O 1
ATOM 615 N N . GLY A 1 79 ? -15.43 -13.867 4.477 1 95.5 79 GLY A N 1
ATOM 616 C CA . GLY A 1 79 ? -16.453 -13.766 3.453 1 95.5 79 GLY A CA 1
ATOM 617 C C . GLY A 1 79 ? -15.906 -13.367 2.096 1 95.5 79 GLY A C 1
ATOM 618 O O . GLY A 1 79 ? -16.672 -13.164 1.148 1 95.5 79 GLY A O 1
ATOM 619 N N . TYR A 1 80 ? -14.648 -13.211 2.037 1 95.69 80 TYR A N 1
ATOM 620 C CA . TYR A 1 80 ? -14.023 -12.93 0.752 1 95.69 80 TYR A CA 1
ATOM 621 C C . TYR A 1 80 ? -13.781 -14.211 -0.033 1 95.69 80 TYR A C 1
ATOM 623 O O . TYR A 1 80 ? -12.672 -14.758 -0.009 1 95.69 80 TYR A O 1
ATOM 631 N N . SER A 1 81 ? -14.82 -14.531 -0.798 1 93.12 81 SER A N 1
ATOM 632 C CA . SER A 1 81 ? -14.766 -15.812 -1.499 1 93.12 81 SER A CA 1
ATOM 633 C C . SER A 1 81 ? -14.367 -15.625 -2.957 1 93.12 81 SER A C 1
ATOM 635 O O . SER A 1 81 ? -14.383 -14.508 -3.475 1 93.12 81 SER A O 1
ATOM 637 N N . ASN A 1 82 ? -13.984 -16.641 -3.545 1 93.75 82 ASN A N 1
ATOM 638 C CA . ASN A 1 82 ? -13.672 -16.688 -4.969 1 93.75 82 ASN A CA 1
ATOM 639 C C . ASN A 1 82 ? -12.477 -15.812 -5.32 1 93.75 82 ASN A C 1
ATOM 641 O O . ASN A 1 82 ? -12.531 -15.039 -6.281 1 93.75 82 ASN A O 1
ATOM 645 N N . ILE A 1 83 ? -11.531 -15.797 -4.445 1 97.25 83 ILE A N 1
ATOM 646 C CA . ILE A 1 83 ? -10.242 -15.188 -4.738 1 97.25 83 ILE A CA 1
ATOM 647 C C . ILE A 1 83 ? -9.258 -16.266 -5.199 1 97.25 83 ILE A C 1
ATOM 649 O O . ILE A 1 83 ? -9.203 -17.344 -4.621 1 97.25 83 ILE A O 1
ATOM 653 N N . SER A 1 84 ? -8.555 -15.984 -6.266 1 96.81 84 SER A N 1
ATOM 654 C CA . SER A 1 84 ? -7.535 -16.906 -6.766 1 96.81 84 SER A CA 1
ATOM 655 C C . SER A 1 84 ? -6.148 -16.516 -6.266 1 96.81 84 SER A C 1
ATOM 657 O O . SER A 1 84 ? -5.773 -15.336 -6.305 1 96.81 84 SER A O 1
ATOM 659 N N . TYR A 1 85 ? -5.406 -17.484 -5.773 1 98.06 85 TYR A N 1
ATOM 660 C CA . TYR A 1 85 ? -4.039 -17.281 -5.305 1 98.06 85 TYR A CA 1
ATOM 661 C C . TYR A 1 85 ? -3.059 -18.125 -6.113 1 98.06 85 TYR A C 1
ATOM 663 O O . TYR A 1 85 ? -3.309 -19.297 -6.375 1 98.06 85 TYR A O 1
ATOM 671 N N . ILE A 1 86 ? -1.974 -17.453 -6.465 1 97 86 ILE A N 1
ATOM 672 C CA . ILE A 1 86 ? -0.972 -18.125 -7.277 1 97 86 ILE A CA 1
ATOM 673 C C . ILE A 1 86 ? 0.427 -17.766 -6.781 1 97 86 ILE A C 1
ATOM 675 O O . ILE A 1 86 ? 0.705 -16.609 -6.477 1 97 86 ILE A O 1
ATOM 679 N N . VAL A 1 87 ? 1.233 -18.781 -6.688 1 97.88 87 VAL A N 1
ATOM 680 C CA . VAL A 1 87 ? 2.646 -18.531 -6.414 1 97.88 87 VAL A CA 1
ATOM 681 C C . VAL A 1 87 ? 3.482 -18.922 -7.629 1 97.88 87 VAL A C 1
ATOM 683 O O . VAL A 1 87 ? 3.299 -20.016 -8.195 1 97.88 87 VAL A O 1
ATOM 686 N N . VAL A 1 88 ? 4.316 -18 -8.023 1 96.81 88 VAL A N 1
ATOM 687 C CA . VAL A 1 88 ? 5.262 -18.297 -9.094 1 96.81 88 VAL A CA 1
ATOM 688 C C . VAL A 1 88 ? 6.68 -18.344 -8.531 1 96.81 88 VAL A C 1
ATOM 690 O O . VAL A 1 88 ? 7.238 -17.312 -8.141 1 96.81 88 VAL A O 1
ATOM 693 N N . ASN A 1 89 ? 7.27 -19.547 -8.508 1 97.12 89 ASN A N 1
ATOM 694 C CA . ASN A 1 89 ? 8.625 -19.734 -8.008 1 97.12 89 ASN A CA 1
ATOM 695 C C . ASN A 1 89 ? 9.672 -19.266 -9.016 1 97.12 89 ASN A C 1
ATOM 697 O O . ASN A 1 89 ? 9.5 -19.438 -10.219 1 97.12 89 ASN A O 1
ATOM 701 N N . HIS A 1 90 ? 10.719 -18.719 -8.547 1 95.31 90 HIS A N 1
ATOM 702 C CA . HIS A 1 90 ? 11.773 -18.188 -9.398 1 95.31 90 HIS A CA 1
ATOM 703 C C . HIS A 1 90 ? 12.383 -19.281 -10.273 1 95.31 90 HIS A C 1
ATOM 705 O O . HIS A 1 90 ? 12.406 -20.453 -9.898 1 95.31 90 HIS A O 1
ATOM 711 N N . GLN A 1 91 ? 12.977 -18.891 -11.398 1 93 91 GLN A N 1
ATOM 712 C CA . GLN A 1 91 ? 13.477 -19.844 -12.375 1 93 91 GLN A CA 1
ATOM 713 C C . GLN A 1 91 ? 14.883 -20.312 -12.016 1 93 91 GLN A C 1
ATOM 715 O O . GLN A 1 91 ? 15.359 -21.312 -12.562 1 93 91 GLN A O 1
ATOM 720 N N . GLY A 1 92 ? 15.547 -19.703 -11.109 1 90 92 GLY A N 1
ATOM 721 C CA . GLY A 1 92 ? 16.906 -20.062 -10.758 1 90 92 GLY A CA 1
ATOM 722 C C . GLY A 1 92 ? 17.031 -21.469 -10.203 1 90 92 GLY A C 1
ATOM 723 O O . GLY A 1 92 ? 16.109 -21.969 -9.57 1 90 92 GLY A O 1
ATOM 724 N N . ILE A 1 93 ? 18.188 -22.078 -10.383 1 90.69 93 ILE A N 1
ATOM 725 C CA . ILE A 1 93 ? 18.422 -23.469 -10.047 1 90.69 93 ILE A CA 1
ATOM 726 C C . ILE A 1 93 ? 18.234 -23.672 -8.547 1 90.69 93 ILE A C 1
ATOM 728 O O . ILE A 1 93 ? 17.625 -24.656 -8.117 1 90.69 93 ILE A O 1
ATOM 732 N N . SER A 1 94 ? 18.734 -22.766 -7.789 1 91.5 94 SER A N 1
ATOM 733 C CA . SER A 1 94 ? 18.594 -22.891 -6.344 1 91.5 94 SER A CA 1
ATOM 734 C C . SER A 1 94 ? 17.125 -22.922 -5.93 1 91.5 94 SER A C 1
ATOM 736 O O . SER A 1 94 ? 16.734 -23.703 -5.055 1 91.5 94 SER A O 1
ATOM 738 N N . SER A 1 95 ? 16.281 -22.078 -6.512 1 93.94 95 SER A N 1
ATOM 739 C CA . SER A 1 95 ? 14.867 -22.016 -6.199 1 93.94 95 SER A CA 1
ATOM 740 C C . SER A 1 95 ? 14.141 -23.281 -6.668 1 93.94 95 SER A C 1
ATOM 742 O O . SER A 1 95 ? 13.242 -23.766 -5.988 1 93.94 95 SER A O 1
ATOM 744 N N . GLN A 1 96 ? 14.57 -23.781 -7.816 1 92.38 96 GLN A N 1
ATOM 745 C CA . GLN A 1 96 ? 13.992 -25.016 -8.328 1 92.38 96 GLN A CA 1
ATOM 746 C C . GLN A 1 96 ? 14.234 -26.188 -7.375 1 92.38 96 GLN A C 1
ATOM 748 O O . GLN A 1 96 ? 13.336 -26.984 -7.125 1 92.38 96 GLN A O 1
ATOM 753 N N . LEU A 1 97 ? 15.422 -26.203 -6.855 1 93.19 97 LEU A N 1
ATOM 754 C CA . LEU A 1 97 ? 15.805 -27.297 -5.961 1 93.19 97 LEU A CA 1
ATOM 755 C C . LEU A 1 97 ? 15.016 -27.234 -4.656 1 93.19 97 LEU A C 1
ATOM 757 O O . LEU A 1 97 ? 14.789 -28.25 -4.012 1 93.19 97 LEU A O 1
ATOM 761 N N . ASN A 1 98 ? 14.617 -26.016 -4.293 1 94.75 98 ASN A N 1
ATOM 762 C CA . ASN A 1 98 ? 13.922 -25.844 -3.023 1 94.75 98 ASN A CA 1
ATOM 763 C C . ASN A 1 98 ? 12.414 -25.703 -3.227 1 94.75 98 ASN A C 1
ATOM 765 O O . ASN A 1 98 ? 11.695 -25.328 -2.301 1 94.75 98 ASN A O 1
ATOM 769 N N . TYR A 1 99 ? 11.938 -26.016 -4.371 1 95.75 99 TYR A N 1
ATOM 770 C CA . TYR A 1 99 ? 10.539 -25.875 -4.77 1 95.75 99 TYR A CA 1
ATOM 771 C C . TYR A 1 99 ? 9.617 -26.531 -3.75 1 95.75 99 TYR A C 1
ATOM 773 O O . TYR A 1 99 ? 8.578 -25.969 -3.389 1 95.75 99 TYR A O 1
ATOM 781 N N . ILE A 1 100 ? 9.945 -27.734 -3.33 1 96.56 100 ILE A N 1
ATOM 782 C CA . ILE A 1 100 ? 9.078 -28.547 -2.484 1 96.56 100 ILE A CA 1
ATOM 783 C C . ILE A 1 100 ? 8.836 -27.844 -1.156 1 96.56 100 ILE A C 1
ATOM 785 O O . ILE A 1 100 ? 7.762 -27.969 -0.561 1 96.56 100 ILE A O 1
ATOM 789 N N . HIS A 1 101 ? 9.828 -27.047 -0.708 1 96.62 101 HIS A N 1
ATOM 790 C CA . HIS A 1 101 ? 9.68 -26.328 0.552 1 96.62 101 HIS A CA 1
ATOM 791 C C . HIS A 1 101 ? 8.617 -25.234 0.448 1 96.62 101 HIS A C 1
ATOM 793 O O . HIS A 1 101 ? 7.91 -24.969 1.419 1 96.62 101 HIS A O 1
ATOM 799 N N . LEU A 1 102 ? 8.492 -24.625 -0.721 1 97.19 102 LEU A N 1
ATOM 800 C CA . LEU A 1 102 ? 7.422 -23.656 -0.973 1 97.19 102 LEU A CA 1
ATOM 801 C C . LEU A 1 102 ? 6.07 -24.359 -1.063 1 97.19 102 LEU A C 1
ATOM 803 O O . LEU A 1 102 ? 5.109 -23.953 -0.411 1 97.19 102 LEU A O 1
ATOM 807 N N . LYS A 1 103 ? 6.094 -25.406 -1.818 1 97.62 103 LYS A N 1
ATOM 808 C CA . LYS A 1 103 ? 4.871 -26.156 -2.082 1 97.62 103 LYS A CA 1
ATOM 809 C C . LYS A 1 103 ? 4.273 -26.703 -0.788 1 97.62 103 LYS A C 1
ATOM 811 O O . LYS A 1 103 ? 3.051 -26.703 -0.615 1 97.62 103 LYS A O 1
ATOM 816 N N . ASN A 1 104 ? 5.062 -27.062 0.113 1 97.88 104 ASN A N 1
ATOM 817 C CA . ASN A 1 104 ? 4.613 -27.688 1.351 1 97.88 104 ASN A CA 1
ATOM 818 C C . ASN A 1 104 ? 3.998 -26.672 2.307 1 97.88 104 ASN A C 1
ATOM 820 O O . ASN A 1 104 ? 3.338 -27.047 3.277 1 97.88 104 ASN A O 1
ATOM 824 N N . LYS A 1 105 ? 4.184 -25.422 2.066 1 98.19 105 LYS A N 1
ATOM 825 C CA . LYS A 1 105 ? 3.697 -24.391 2.986 1 98.19 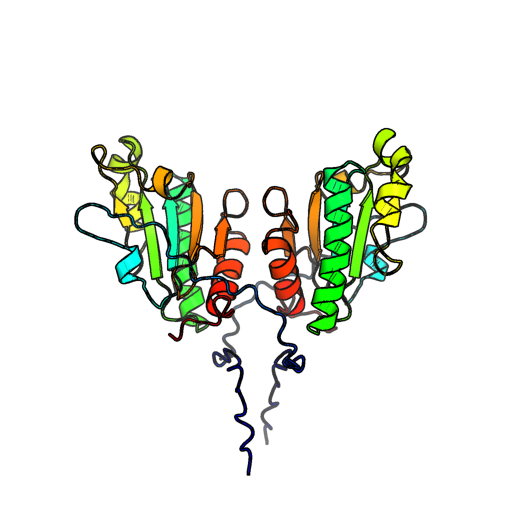105 LYS A CA 1
ATOM 826 C C . LYS A 1 105 ? 2.275 -23.969 2.635 1 98.19 105 LYS A C 1
ATOM 828 O O . LYS A 1 105 ? 1.605 -23.297 3.428 1 98.19 105 LYS A O 1
ATOM 833 N N . VAL A 1 106 ? 1.849 -24.391 1.453 1 98.44 106 VAL A N 1
ATOM 834 C CA . VAL A 1 106 ? 0.526 -23.969 1.005 1 98.44 106 VAL A CA 1
ATOM 835 C C . VAL A 1 106 ? -0.317 -25.188 0.654 1 98.44 106 VAL A C 1
ATOM 837 O O . VAL A 1 106 ? 0.222 -26.281 0.402 1 98.44 106 VAL A O 1
ATOM 840 N N . SER A 1 107 ? -1.628 -25.031 0.715 1 97.81 107 SER A N 1
ATOM 841 C CA . SER A 1 107 ? -2.537 -26.109 0.316 1 97.81 107 SER A CA 1
ATOM 842 C C . SER A 1 107 ? -2.76 -26.109 -1.192 1 97.81 107 SER A C 1
ATOM 844 O O . SER A 1 107 ? -2.164 -25.312 -1.914 1 97.81 107 SER A O 1
ATOM 846 N N . ASP A 1 108 ? -3.65 -27.031 -1.668 1 96.62 108 ASP A N 1
ATOM 847 C CA . ASP A 1 108 ? -3.955 -27.156 -3.09 1 96.62 108 ASP A CA 1
ATOM 848 C C . ASP A 1 108 ? -4.754 -25.953 -3.584 1 96.62 108 ASP A C 1
ATOM 850 O O . ASP A 1 108 ? -4.902 -25.75 -4.793 1 96.62 108 ASP A O 1
ATOM 854 N N . HIS A 1 109 ? -5.199 -25.125 -2.684 1 96.5 109 HIS A N 1
ATOM 855 C CA . HIS A 1 109 ? -5.949 -23.922 -3.039 1 96.5 109 HIS A CA 1
ATOM 856 C C . HIS A 1 109 ? -5.027 -22.828 -3.555 1 96.5 109 HIS A C 1
ATOM 858 O O . HIS A 1 109 ? -5.488 -21.844 -4.133 1 96.5 109 HIS A O 1
ATOM 864 N N . ILE A 1 110 ? -3.707 -23.016 -3.328 1 97.88 110 ILE A N 1
ATOM 865 C CA . ILE A 1 110 ? -2.713 -22.078 -3.832 1 97.88 110 ILE A CA 1
ATOM 866 C C . ILE A 1 110 ? -1.701 -22.812 -4.707 1 97.88 110 ILE A C 1
ATOM 868 O O . ILE A 1 110 ? -0.707 -23.344 -4.203 1 97.88 110 ILE A O 1
ATOM 872 N N . PRO A 1 111 ? -1.968 -22.875 -5.977 1 96.69 111 PRO A N 1
ATOM 87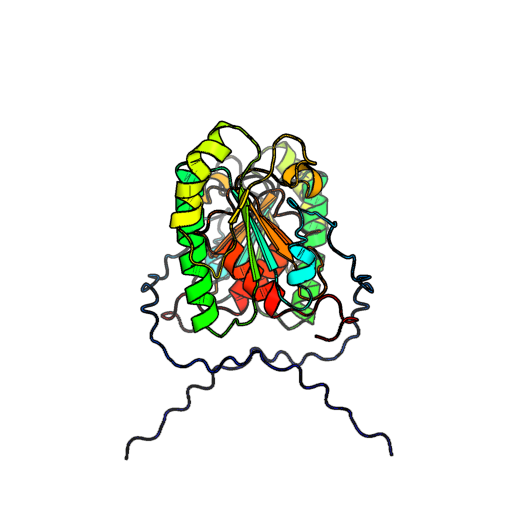3 C CA . PRO A 1 111 ? -0.982 -23.516 -6.848 1 96.69 111 PRO A CA 1
ATOM 874 C C . PRO A 1 111 ? 0.374 -22.812 -6.824 1 96.69 111 PRO A C 1
ATOM 876 O O . PRO A 1 111 ? 0.434 -21.594 -6.785 1 96.69 111 PRO A O 1
ATOM 879 N N . VAL A 1 112 ? 1.4 -23.641 -6.754 1 97.12 112 VAL A N 1
ATOM 880 C CA . VAL A 1 112 ? 2.773 -23.156 -6.859 1 97.12 112 VAL A CA 1
ATOM 881 C C . VAL A 1 112 ? 3.373 -23.578 -8.195 1 97.12 112 VAL A C 1
ATOM 883 O O . VAL A 1 112 ? 3.609 -24.781 -8.422 1 97.12 112 VAL A O 1
ATOM 886 N N . TYR A 1 113 ? 3.633 -22.578 -9.023 1 95.12 113 TYR A N 1
ATOM 887 C CA . TYR A 1 113 ? 4.148 -22.891 -10.352 1 95.12 113 TYR A CA 1
ATOM 888 C C . TYR A 1 113 ? 5.668 -22.75 -10.391 1 95.12 113 TYR A C 1
ATOM 890 O O . TYR A 1 113 ? 6.219 -21.75 -9.93 1 95.12 113 TYR A O 1
ATOM 898 N N . GLN A 1 114 ? 6.273 -23.797 -10.922 1 93.62 114 GLN A N 1
ATOM 899 C CA . GLN A 1 114 ? 7.715 -23.766 -11.141 1 93.62 114 GLN A CA 1
ATOM 900 C C . GLN A 1 114 ? 8.047 -23.406 -12.586 1 93.62 114 GLN A C 1
ATOM 902 O O . GLN A 1 114 ? 7.648 -24.125 -13.508 1 93.62 114 GLN A O 1
ATOM 907 N N . GLN A 1 115 ? 8.742 -22.234 -12.695 1 90.19 115 GLN A N 1
ATOM 908 C CA . GLN A 1 115 ? 9.18 -21.844 -14.031 1 90.19 115 GLN A CA 1
ATOM 909 C C . GLN A 1 115 ? 10.336 -22.703 -14.516 1 90.19 115 GLN A C 1
ATOM 911 O O . GLN A 1 115 ? 11.195 -23.109 -13.727 1 90.19 115 GLN A O 1
ATOM 916 N N . GLU A 1 116 ? 10.281 -23.062 -15.789 1 82.69 116 GLU A N 1
ATOM 917 C CA . GLU A 1 116 ? 11.406 -23.766 -16.375 1 82.69 116 GLU A CA 1
ATOM 918 C C . GLU A 1 116 ? 12.469 -22.797 -16.891 1 82.69 116 GLU A C 1
ATOM 920 O O . GLU A 1 116 ? 12.156 -21.688 -17.312 1 82.69 116 GLU A O 1
ATOM 925 N N . GLU A 1 117 ? 13.695 -23.203 -16.828 1 78.94 117 GLU A N 1
ATOM 926 C CA . GLU A 1 117 ? 14.82 -22.344 -17.203 1 78.94 117 GLU A CA 1
ATOM 927 C C . GLU A 1 117 ? 14.758 -21.969 -18.688 1 78.94 117 GLU A C 1
ATOM 929 O O . GLU A 1 117 ? 15.211 -20.891 -19.078 1 78.94 117 GLU A O 1
ATOM 934 N N . ASN A 1 118 ? 14.141 -22.781 -19.5 1 79.31 118 ASN A N 1
ATOM 935 C CA . ASN A 1 118 ? 14.188 -22.594 -20.938 1 79.31 118 ASN A CA 1
ATOM 936 C C . ASN A 1 118 ? 12.953 -21.859 -21.453 1 79.31 118 ASN A C 1
ATOM 938 O O . ASN A 1 118 ? 12.758 -21.719 -22.656 1 79.31 118 ASN A O 1
ATOM 942 N N . GLN A 1 119 ? 12.211 -21.422 -20.516 1 80.75 119 GLN A N 1
ATOM 943 C CA . GLN A 1 119 ? 11.016 -20.703 -20.906 1 80.75 119 GLN A CA 1
ATOM 944 C C . GLN A 1 119 ? 11.109 -19.219 -20.516 1 80.75 119 GLN A C 1
ATOM 946 O O . GLN A 1 119 ? 12.039 -18.828 -19.797 1 80.75 119 GLN A O 1
ATOM 951 N N . THR A 1 120 ? 10.219 -18.422 -21.156 1 85.31 120 THR A N 1
ATOM 952 C CA . THR A 1 120 ? 10.156 -17 -20.812 1 85.31 120 THR A CA 1
ATOM 953 C C . THR A 1 120 ? 9.992 -16.828 -19.297 1 85.31 120 THR A C 1
ATOM 955 O O . THR A 1 120 ? 9.18 -17.5 -18.672 1 85.31 120 THR A O 1
ATOM 958 N N . ASP A 1 121 ? 10.789 -15.906 -18.766 1 91.25 121 ASP A N 1
ATOM 959 C CA . ASP A 1 121 ? 10.727 -15.633 -17.344 1 91.25 121 ASP A CA 1
ATOM 960 C C . ASP A 1 121 ? 9.461 -14.844 -16.984 1 91.25 121 ASP A C 1
ATOM 962 O O . ASP A 1 121 ? 9.344 -13.664 -17.328 1 91.25 121 ASP A O 1
ATOM 966 N N . VAL A 1 122 ? 8.609 -15.43 -16.297 1 93.19 122 VAL A N 1
ATOM 967 C CA . VAL A 1 122 ? 7.332 -14.836 -15.914 1 93.19 122 VAL A CA 1
ATOM 968 C C . VAL A 1 122 ? 7.566 -13.578 -15.086 1 93.19 122 VAL A C 1
ATOM 970 O O . VAL A 1 122 ? 6.844 -12.586 -15.227 1 93.19 122 VAL A O 1
ATOM 973 N N . TRP A 1 123 ? 8.602 -13.602 -14.195 1 95.12 123 TRP A N 1
ATOM 974 C CA . TRP A 1 123 ? 8.898 -12.445 -13.367 1 95.12 123 TRP A CA 1
ATOM 975 C C . TRP A 1 123 ? 9.219 -11.227 -14.227 1 95.12 123 TRP A C 1
ATOM 977 O O . TRP A 1 123 ? 8.734 -10.125 -13.953 1 95.12 123 TRP A O 1
ATOM 987 N N . THR A 1 124 ? 10.031 -11.484 -15.297 1 93.19 124 THR A N 1
ATOM 988 C CA . THR A 1 124 ? 10.383 -10.414 -16.219 1 93.19 124 THR A CA 1
ATOM 989 C C . THR A 1 124 ? 9.156 -9.922 -16.969 1 93.19 124 THR A C 1
ATOM 991 O O . THR A 1 124 ? 8.945 -8.711 -17.109 1 93.19 124 THR A O 1
ATOM 994 N N . LEU A 1 125 ? 8.312 -10.836 -17.344 1 91.44 125 LEU A N 1
ATOM 995 C CA . LEU A 1 125 ? 7.102 -10.5 -18.078 1 91.44 125 LEU A CA 1
ATOM 996 C C . LEU A 1 125 ? 6.172 -9.641 -17.234 1 91.44 125 LEU A C 1
ATOM 998 O O . LEU A 1 125 ? 5.52 -8.727 -17.75 1 91.44 125 LEU A O 1
ATOM 1002 N N . LEU A 1 126 ? 6.121 -9.883 -15.977 1 93.94 126 LEU A N 1
ATOM 1003 C CA . LEU A 1 126 ? 5.223 -9.172 -15.062 1 93.94 126 LEU A CA 1
ATOM 1004 C C . LEU A 1 126 ? 5.91 -7.949 -14.477 1 93.94 126 LEU A C 1
ATOM 1006 O O . LEU A 1 126 ? 5.336 -7.258 -13.625 1 93.94 126 LEU A O 1
ATOM 1010 N N . ASN A 1 127 ? 7.117 -7.727 -14.93 1 94.62 127 ASN A N 1
ATOM 1011 C CA . ASN A 1 127 ? 7.926 -6.648 -14.375 1 94.62 127 ASN A CA 1
ATOM 1012 C C . ASN A 1 127 ? 8 -6.73 -12.852 1 94.62 127 ASN A C 1
ATOM 1014 O O . ASN A 1 127 ? 7.848 -5.723 -12.164 1 94.62 127 ASN A O 1
ATOM 1018 N N . GLY A 1 128 ? 8.133 -7.953 -12.383 1 96.38 128 GLY A N 1
ATOM 1019 C CA . GLY A 1 128 ? 8.102 -8.211 -10.953 1 96.38 128 GLY A CA 1
ATOM 1020 C C . GLY A 1 128 ? 9.445 -8.633 -10.398 1 96.38 128 GLY A C 1
ATOM 1021 O O . GLY A 1 128 ? 10.305 -9.125 -11.133 1 96.38 128 GLY A O 1
ATOM 1022 N N . TYR A 1 129 ? 9.617 -8.469 -9.062 1 96.88 129 TYR A N 1
ATOM 1023 C CA . TYR A 1 129 ? 10.805 -8.875 -8.328 1 96.88 129 TYR A CA 1
ATOM 1024 C C . TYR A 1 129 ? 10.445 -9.82 -7.184 1 96.88 129 TYR A C 1
ATOM 1026 O O . TYR A 1 129 ? 9.266 -10.055 -6.906 1 96.88 129 TYR A O 1
ATOM 1034 N N . LYS A 1 130 ? 11.5 -10.32 -6.629 1 97 130 LYS A N 1
ATOM 1035 C CA . LYS A 1 130 ? 11.344 -11.258 -5.52 1 97 130 LYS A CA 1
ATOM 1036 C C . LYS A 1 130 ? 10.445 -10.672 -4.43 1 97 130 LYS A C 1
ATOM 1038 O O . LYS A 1 130 ? 10.641 -9.523 -4.016 1 97 130 LYS A O 1
ATOM 1043 N N . ASP A 1 131 ? 9.516 -11.375 -4.035 1 97.56 131 ASP A N 1
ATOM 1044 C CA . ASP A 1 131 ? 8.594 -11.094 -2.936 1 97.56 131 ASP A CA 1
ATOM 1045 C C . ASP A 1 131 ? 7.531 -10.086 -3.355 1 97.56 131 ASP A C 1
ATOM 1047 O O . ASP A 1 131 ? 6.809 -9.547 -2.512 1 97.56 131 ASP A O 1
ATOM 1051 N N . ASP A 1 132 ? 7.445 -9.867 -4.613 1 98.25 132 ASP A N 1
ATOM 1052 C CA . ASP A 1 132 ? 6.371 -9 -5.086 1 98.25 132 ASP A CA 1
ATOM 1053 C C . ASP A 1 132 ? 5.02 -9.711 -5.012 1 98.25 132 ASP A C 1
ATOM 1055 O O . ASP A 1 132 ? 4.941 -10.922 -5.219 1 98.25 132 ASP A O 1
ATOM 1059 N N . PHE A 1 133 ? 3.986 -8.93 -4.746 1 98.56 133 PHE A N 1
ATOM 1060 C CA . PHE A 1 133 ? 2.6 -9.367 -4.875 1 98.56 133 PHE A CA 1
ATOM 1061 C C . PHE A 1 133 ? 1.863 -8.523 -5.906 1 98.56 133 PHE A C 1
ATOM 1063 O O . PHE A 1 133 ? 1.882 -7.289 -5.836 1 98.56 133 PHE A O 1
ATOM 1070 N N . LEU A 1 134 ? 1.323 -9.156 -6.844 1 97.62 134 LEU A N 1
ATOM 1071 C CA . LEU A 1 134 ? 0.47 -8.516 -7.844 1 97.62 134 LEU A CA 1
ATOM 1072 C C . LEU A 1 134 ? -0.993 -8.883 -7.621 1 97.62 134 LEU A C 1
ATOM 1074 O O . LEU A 1 134 ? -1.332 -10.062 -7.52 1 97.62 134 LEU A O 1
ATOM 1078 N N . ILE A 1 135 ? -1.821 -7.879 -7.52 1 96.81 135 ILE A N 1
ATOM 1079 C CA . ILE A 1 135 ? -3.24 -8.109 -7.27 1 96.81 135 ILE A CA 1
ATOM 1080 C C . ILE A 1 135 ? -4.059 -7.598 -8.453 1 96.81 135 ILE A C 1
ATOM 1082 O O . ILE A 1 135 ? -3.98 -6.422 -8.812 1 96.81 135 ILE A O 1
ATOM 1086 N N . TYR A 1 136 ? -4.777 -8.531 -9 1 93.19 136 TYR A N 1
ATOM 1087 C CA . TYR A 1 136 ? -5.617 -8.242 -10.156 1 93.19 136 TYR A CA 1
ATOM 1088 C C . TYR A 1 136 ? -7.094 -8.242 -9.773 1 93.19 136 TYR A C 1
ATOM 1090 O O . TYR A 1 136 ? -7.531 -9.07 -8.977 1 93.19 136 TYR A O 1
ATOM 1098 N N . ASP A 1 137 ? -7.875 -7.324 -10.391 1 91.62 137 ASP A N 1
ATOM 1099 C CA . ASP A 1 137 ? -9.312 -7.324 -10.148 1 91.62 137 ASP A CA 1
ATOM 1100 C C . ASP A 1 137 ? -10.016 -8.375 -11 1 91.62 137 ASP A C 1
ATOM 1102 O O . ASP A 1 137 ? -9.359 -9.203 -11.633 1 91.62 137 ASP A O 1
ATOM 1106 N N . ARG A 1 138 ? -11.297 -8.445 -10.969 1 89.44 138 ARG A N 1
ATOM 1107 C CA . ARG A 1 138 ? -12.078 -9.492 -11.602 1 89.44 138 ARG A CA 1
ATOM 1108 C C . ARG A 1 138 ? -11.984 -9.406 -13.125 1 89.44 138 ARG A C 1
ATOM 1110 O O . ARG A 1 138 ? -12.227 -10.391 -13.82 1 89.44 138 ARG A O 1
ATOM 1117 N N . CYS A 1 139 ? -11.57 -8.227 -13.641 1 86.38 139 CYS A N 1
ATOM 1118 C CA . CYS A 1 139 ? -11.438 -8.023 -15.078 1 86.38 139 CYS A CA 1
ATOM 1119 C C . CYS A 1 139 ? -10.023 -8.352 -15.547 1 86.38 139 CYS A C 1
ATOM 1121 O O . CYS A 1 139 ? -9.75 -8.352 -16.75 1 86.38 139 CYS A O 1
ATOM 1123 N N . GLY A 1 140 ? -9.195 -8.594 -14.562 1 87.19 140 GLY A N 1
ATOM 1124 C CA . GLY A 1 140 ? -7.824 -8.938 -14.914 1 87.19 140 GLY A CA 1
ATOM 1125 C C . GLY A 1 140 ? -6.898 -7.734 -14.938 1 87.19 140 GLY A C 1
ATOM 1126 O O . GLY A 1 140 ? -5.77 -7.824 -15.43 1 87.19 140 GLY A O 1
ATOM 1127 N N . HIS A 1 141 ? -7.383 -6.652 -14.453 1 88.56 141 HIS A N 1
ATOM 1128 C CA . HIS A 1 141 ? -6.574 -5.438 -14.375 1 88.56 141 HIS A CA 1
ATOM 1129 C C . HIS A 1 141 ? -5.68 -5.453 -13.141 1 88.56 141 HIS A C 1
ATOM 1131 O O . HIS A 1 141 ? -6.125 -5.816 -12.047 1 88.56 141 HIS A O 1
ATOM 1137 N N . LEU A 1 142 ? -4.387 -5.082 -13.461 1 92.12 142 LEU A N 1
ATOM 1138 C CA . LEU A 1 142 ? -3.479 -4.977 -12.328 1 92.12 142 LEU A CA 1
ATOM 1139 C C . LEU A 1 142 ? -3.811 -3.76 -11.469 1 92.12 142 LEU A C 1
ATOM 1141 O O . LEU A 1 142 ? -3.543 -2.625 -11.867 1 92.12 142 LEU A O 1
ATOM 1145 N N . VAL A 1 143 ? -4.324 -4.031 -10.289 1 92.25 143 VAL A N 1
ATOM 1146 C CA . VAL A 1 143 ? -4.754 -2.938 -9.422 1 92.25 143 VAL A CA 1
ATOM 1147 C C . VAL A 1 143 ? -3.613 -2.539 -8.492 1 92.25 143 VAL A C 1
ATOM 1149 O O . VAL A 1 143 ? -3.402 -1.353 -8.227 1 92.25 143 VAL A O 1
ATOM 1152 N N . TYR A 1 144 ? -2.945 -3.578 -8 1 95.5 144 TYR A N 1
ATOM 1153 C CA . TYR A 1 144 ? -1.838 -3.307 -7.094 1 95.5 144 TYR A CA 1
ATOM 1154 C C . TYR A 1 144 ? -0.611 -4.129 -7.469 1 95.5 144 TYR A C 1
ATOM 1156 O O . TYR A 1 144 ? -0.73 -5.293 -7.852 1 95.5 144 TYR A O 1
ATOM 1164 N N . HIS A 1 145 ? 0.488 -3.516 -7.375 1 96.69 145 HIS A N 1
ATOM 1165 C CA . HIS A 1 145 ? 1.797 -4.156 -7.422 1 96.69 145 HIS A CA 1
ATOM 1166 C C . HIS A 1 145 ? 2.646 -3.766 -6.219 1 96.69 145 HIS A C 1
ATOM 1168 O O . HIS A 1 145 ? 3.236 -2.684 -6.191 1 96.69 145 HIS A O 1
ATOM 1174 N N . LEU A 1 146 ? 2.711 -4.672 -5.246 1 98.06 146 LEU A N 1
ATOM 1175 C CA . LEU A 1 146 ? 3.369 -4.375 -3.98 1 98.06 146 LEU A CA 1
ATOM 1176 C C . LEU A 1 146 ? 4.715 -5.082 -3.887 1 98.06 146 LEU A C 1
ATOM 1178 O O . LEU A 1 146 ? 4.801 -6.293 -4.098 1 98.06 146 LEU A O 1
ATOM 1182 N N . GLY A 1 147 ? 5.734 -4.312 -3.623 1 97.25 147 GLY A N 1
ATOM 1183 C CA . GLY A 1 147 ? 7.043 -4.859 -3.318 1 97.25 147 GLY A CA 1
ATOM 1184 C C . GLY A 1 147 ? 7.477 -4.617 -1.884 1 97.25 147 GLY A C 1
ATOM 1185 O O . GLY A 1 147 ? 6.797 -3.908 -1.138 1 97.25 147 GLY A O 1
ATOM 1186 N N . LEU A 1 148 ? 8.609 -5.125 -1.52 1 94.12 148 LEU A N 1
ATOM 1187 C CA . LEU A 1 148 ? 9.141 -4.895 -0.181 1 94.12 148 LEU A CA 1
ATOM 1188 C C . LEU A 1 148 ? 9.391 -3.408 0.059 1 94.12 148 LEU A C 1
ATOM 1190 O O . LEU A 1 148 ? 9.781 -2.684 -0.857 1 94.12 148 LEU A O 1
ATOM 1194 N N . PRO A 1 149 ? 9.117 -2.971 1.316 1 94.5 149 PRO A N 1
ATOM 1195 C CA . PRO A 1 149 ? 8.695 -3.752 2.479 1 94.5 149 PRO A CA 1
ATOM 1196 C C . PRO A 1 149 ? 7.176 -3.891 2.572 1 94.5 149 PRO A C 1
ATOM 1198 O O . PRO A 1 149 ? 6.664 -4.516 3.508 1 94.5 149 PRO A O 1
ATOM 1201 N N . TYR A 1 150 ? 6.449 -3.498 1.619 1 96 150 TYR A N 1
ATOM 1202 C CA . TYR A 1 150 ? 4.996 -3.449 1.71 1 96 150 TYR A CA 1
ATOM 1203 C C . TYR A 1 150 ? 4.383 -4.812 1.414 1 96 150 TYR A C 1
ATOM 1205 O O . TYR A 1 150 ? 3.217 -5.059 1.724 1 96 150 TYR A O 1
ATOM 1213 N N . SER A 1 151 ? 5.184 -5.641 0.883 1 97.75 151 SER A N 1
ATOM 1214 C CA . SER A 1 151 ? 4.68 -6.957 0.495 1 97.75 151 SER A CA 1
ATOM 1215 C C . SER A 1 151 ? 4.824 -7.961 1.633 1 97.75 151 SER A C 1
ATOM 1217 O O . SER A 1 151 ? 4.363 -9.102 1.525 1 97.75 151 SER A O 1
ATOM 1219 N N . PHE A 1 152 ? 5.414 -7.551 2.723 1 96.88 152 PHE A N 1
ATOM 1220 C CA . PHE A 1 152 ? 5.449 -8.453 3.869 1 96.88 152 PHE A CA 1
ATOM 1221 C C . PHE A 1 152 ? 4.039 -8.781 4.34 1 96.88 152 PHE A C 1
ATOM 1223 O O . PHE A 1 152 ? 3.252 -7.879 4.637 1 96.88 152 PHE A O 1
ATOM 1230 N N . LEU A 1 153 ? 3.816 -10.062 4.5 1 97.88 153 LEU A N 1
ATOM 1231 C CA . LEU A 1 153 ? 2.463 -10.477 4.855 1 97.88 153 LEU A CA 1
ATOM 1232 C C . LEU A 1 153 ? 2.221 -10.32 6.352 1 97.88 153 LEU A C 1
ATOM 1234 O O . LEU A 1 153 ? 1.104 -10.531 6.828 1 97.88 153 LEU A O 1
ATOM 1238 N N . THR A 1 154 ? 3.205 -9.836 7.109 1 94.44 154 THR A N 1
ATOM 1239 C CA . THR A 1 154 ? 3.021 -9.453 8.5 1 94.44 154 THR A CA 1
ATOM 1240 C C . THR A 1 154 ? 2.381 -8.07 8.602 1 94.44 154 THR A C 1
ATOM 1242 O O . THR A 1 154 ? 1.909 -7.672 9.664 1 94.44 154 THR A O 1
ATOM 1245 N N . SER A 1 155 ? 2.477 -7.355 7.516 1 93.62 155 SER A N 1
ATOM 1246 C CA . SER A 1 155 ? 1.848 -6.039 7.441 1 93.62 155 SER A CA 1
ATOM 1247 C C . SER A 1 155 ? 0.5 -6.113 6.73 1 93.62 155 SER A C 1
ATOM 1249 O O . SER A 1 155 ? 0.219 -7.078 6.02 1 93.62 155 SER A O 1
ATOM 1251 N N . PRO A 1 156 ? -0.315 -5.051 6.887 1 93.62 156 PRO A N 1
ATOM 1252 C CA . PRO A 1 156 ? -1.689 -5.141 6.387 1 93.62 156 PRO A CA 1
ATOM 1253 C C . PRO A 1 156 ? -1.802 -4.809 4.902 1 93.62 156 PRO A C 1
ATOM 1255 O O . PRO A 1 156 ? -2.871 -4.973 4.309 1 93.62 156 PRO A O 1
ATOM 1258 N N . TYR A 1 157 ? -0.754 -4.48 4.234 1 96.44 157 TYR A N 1
ATOM 1259 C CA . TYR A 1 157 ? -0.839 -3.842 2.928 1 96.44 157 TYR A CA 1
ATOM 1260 C C . TYR A 1 157 ? -1.403 -4.801 1.886 1 96.44 157 TYR A C 1
ATOM 1262 O O . TYR A 1 157 ? -2.33 -4.449 1.149 1 96.44 157 TYR A O 1
ATOM 1270 N N . VAL A 1 158 ? -0.932 -6.035 1.84 1 98.19 158 VAL A N 1
ATOM 1271 C CA . VAL A 1 158 ? -1.394 -6.996 0.841 1 98.19 158 VAL A CA 1
ATOM 1272 C C . VAL A 1 158 ? -2.844 -7.379 1.125 1 98.19 158 VAL A C 1
ATOM 1274 O O . VAL A 1 158 ? -3.676 -7.398 0.215 1 98.19 158 VAL A O 1
ATOM 1277 N N . GLU A 1 159 ? -3.119 -7.625 2.34 1 97.81 159 GLU A N 1
ATOM 1278 C CA . GLU A 1 159 ? -4.488 -7.965 2.721 1 97.81 159 GLU A CA 1
ATOM 1279 C C . GLU A 1 159 ? -5.461 -6.852 2.328 1 97.81 159 GLU A C 1
ATOM 1281 O O . GLU A 1 159 ? -6.496 -7.117 1.718 1 97.81 159 GLU A O 1
ATOM 1286 N N . ASP A 1 160 ? -5.121 -5.648 2.721 1 96.31 160 ASP A N 1
ATOM 1287 C CA . ASP A 1 160 ? -5.977 -4.508 2.41 1 96.31 160 ASP A CA 1
ATOM 1288 C C . ASP A 1 160 ? -6.145 -4.34 0.9 1 96.31 160 ASP A C 1
ATOM 1290 O O . ASP A 1 160 ? -7.242 -4.047 0.42 1 96.31 160 ASP A O 1
ATOM 1294 N N . ALA A 1 161 ? -5.031 -4.535 0.216 1 97.12 161 ALA A N 1
ATOM 1295 C CA . ALA A 1 161 ? -5.082 -4.434 -1.24 1 97.12 161 ALA A CA 1
ATOM 1296 C C . ALA A 1 161 ? -6.059 -5.453 -1.828 1 97.12 161 ALA A C 1
ATOM 1298 O O . ALA A 1 161 ? -6.828 -5.129 -2.734 1 97.12 161 ALA A O 1
ATOM 1299 N N . ILE A 1 162 ? -6.035 -6.652 -1.32 1 97.75 162 ILE A N 1
ATOM 1300 C CA . ILE A 1 162 ? -6.934 -7.699 -1.79 1 97.75 162 ILE A CA 1
ATOM 1301 C C . ILE A 1 162 ? -8.383 -7.305 -1.508 1 97.75 162 ILE A C 1
ATOM 1303 O O . ILE A 1 162 ? -9.242 -7.418 -2.381 1 97.75 162 ILE A O 1
ATOM 1307 N N . LYS A 1 163 ? -8.633 -6.777 -0.339 1 95.5 163 LYS A N 1
ATOM 1308 C CA . LYS A 1 163 ? -9.984 -6.395 0.056 1 95.5 163 LYS A CA 1
ATOM 1309 C C . LYS A 1 163 ? -10.516 -5.262 -0.817 1 95.5 163 LYS A C 1
ATOM 1311 O O . LYS A 1 163 ? -11.68 -5.27 -1.214 1 95.5 163 LYS A O 1
ATOM 1316 N N . ILE A 1 164 ? -9.664 -4.371 -1.112 1 94.25 164 ILE A N 1
ATOM 1317 C CA . ILE A 1 164 ? -10.062 -3.242 -1.944 1 94.25 164 ILE A CA 1
ATOM 1318 C C . ILE A 1 164 ? -10.367 -3.729 -3.359 1 94.25 164 ILE A C 1
ATOM 1320 O O . ILE A 1 164 ? -11.406 -3.387 -3.93 1 94.25 164 ILE A O 1
ATOM 1324 N N . ALA A 1 165 ? -9.469 -4.531 -3.875 1 93.25 165 ALA A N 1
ATOM 1325 C CA . ALA A 1 165 ? -9.68 -5.066 -5.215 1 93.25 165 ALA A CA 1
ATOM 1326 C C . ALA A 1 165 ? -10.977 -5.875 -5.281 1 93.25 165 ALA A C 1
ATOM 1328 O O . ALA A 1 165 ? -11.664 -5.875 -6.301 1 93.25 165 ALA A O 1
ATOM 1329 N N . TYR A 1 166 ? -11.32 -6.543 -4.203 1 93.88 166 TYR A N 1
ATOM 1330 C CA . TYR A 1 166 ? -12.508 -7.387 -4.121 1 93.88 166 TYR A CA 1
ATOM 1331 C C . TYR A 1 166 ? -13.781 -6.547 -4.094 1 93.88 166 TYR A C 1
ATOM 1333 O O . TYR A 1 166 ? -14.773 -6.895 -4.727 1 93.88 166 TYR A O 1
ATOM 1341 N N . CYS A 1 167 ? -13.641 -5.391 -3.424 1 89.5 167 CYS A N 1
ATOM 1342 C CA . CYS A 1 167 ? -14.836 -4.602 -3.141 1 89.5 167 CYS A CA 1
ATOM 1343 C C . CYS A 1 167 ? -15.047 -3.527 -4.199 1 89.5 167 CYS A C 1
ATOM 1345 O O . CYS A 1 167 ? -16.188 -3.137 -4.477 1 89.5 167 CYS A O 1
ATOM 1347 N N . GLU A 1 168 ? -13.93 -3.053 -4.707 1 82.56 168 GLU A N 1
ATOM 1348 C CA . GLU A 1 168 ? -14.055 -1.934 -5.637 1 82.56 168 GLU A CA 1
ATOM 1349 C C . GLU A 1 168 ? -14.188 -2.424 -7.074 1 82.56 168 GLU A C 1
ATOM 1351 O O . GLU A 1 168 ? -13.492 -3.355 -7.488 1 82.56 168 GLU A O 1
ATOM 1356 N N . ASP A 1 169 ? -15.273 -1.999 -7.68 1 76.12 169 ASP A N 1
ATOM 1357 C CA . ASP A 1 169 ? -15.406 -2.225 -9.117 1 76.12 169 ASP A CA 1
ATOM 1358 C C . ASP A 1 169 ? -14.82 -1.061 -9.914 1 76.12 169 ASP A C 1
ATOM 1360 O O . ASP A 1 169 ? -15.516 -0.076 -10.18 1 76.12 169 ASP A O 1
ATOM 1364 N N . ARG A 1 170 ? -13.57 -1.138 -10.258 1 72 170 ARG A N 1
ATOM 1365 C CA . ARG A 1 170 ? -12.875 -0.038 -10.922 1 72 170 ARG A CA 1
ATOM 1366 C C . ARG A 1 170 ? -13.117 -0.066 -12.43 1 72 170 ARG A C 1
ATOM 1368 O O . ARG A 1 170 ? -12.984 0.957 -13.102 1 72 170 ARG A O 1
ATOM 1375 N N . CYS A 1 171 ? -13.375 -1.136 -13 1 72.81 171 CYS A N 1
ATOM 1376 C CA . CYS A 1 171 ? -13.586 -1.277 -14.438 1 72.81 171 CYS A CA 1
ATOM 1377 C C . CYS A 1 171 ? -14.93 -0.701 -14.852 1 72.81 171 CYS A C 1
ATOM 1379 O O . CYS A 1 171 ? -15.039 -0.036 -15.883 1 72.81 171 CYS A O 1
ATOM 1381 N N . GLY A 1 172 ? -15.977 -0.696 -14.242 1 64.62 172 GLY A N 1
ATOM 1382 C CA . GLY A 1 172 ? -17.297 -0.191 -14.547 1 64.62 172 GLY A CA 1
ATOM 1383 C C . GLY A 1 172 ? -17.938 -0.858 -15.758 1 64.62 172 GLY A C 1
ATOM 1384 O O . GLY A 1 172 ? -19.125 -0.679 -16.016 1 64.62 172 GLY A O 1
ATOM 1385 N N . ASN A 1 173 ? -17.062 -1.547 -16.625 1 67.31 173 ASN A N 1
ATOM 1386 C CA . ASN A 1 173 ? -17.562 -2.088 -17.891 1 67.31 173 ASN A CA 1
ATOM 1387 C C . ASN A 1 173 ? -17.766 -3.598 -17.812 1 67.31 173 ASN A C 1
ATOM 1389 O O . ASN A 1 173 ? -18.562 -4.164 -18.578 1 67.31 173 ASN A O 1
ATOM 1393 N N . CYS A 1 174 ? -17.031 -4.164 -16.969 1 70.25 174 CYS A N 1
ATOM 1394 C CA . CYS A 1 174 ? -17.078 -5.621 -16.906 1 70.25 174 CYS A CA 1
ATOM 1395 C C . CYS A 1 174 ? -18.062 -6.102 -15.852 1 70.25 174 CYS A C 1
ATOM 1397 O O . CYS A 1 174 ? -18.281 -5.418 -14.852 1 70.25 174 CYS A O 1
ATOM 1399 N N . SER A 1 175 ? -19.031 -7.023 -16.188 1 65.62 175 SER A N 1
ATOM 1400 C CA . SER A 1 175 ? -19.953 -7.617 -15.219 1 65.62 175 SER A CA 1
ATOM 1401 C C . SER A 1 175 ? -19.547 -9.047 -14.867 1 65.62 175 SER A C 1
ATOM 1403 O O . SER A 1 175 ? -19.109 -9.805 -15.734 1 65.62 175 SER A O 1
ATOM 1405 N N . PHE A 1 176 ? -19.156 -9.266 -13.594 1 63.91 176 PHE A N 1
ATOM 1406 C CA . PHE A 1 176 ? -18.859 -10.625 -13.141 1 63.91 176 PHE A CA 1
ATOM 1407 C C . PHE A 1 176 ? -19.906 -11.109 -12.156 1 63.91 176 PHE A C 1
ATOM 1409 O O . PHE A 1 176 ? -20.547 -10.305 -11.469 1 63.91 176 PHE A O 1
ATOM 1416 N N . MET B 1 1 ? -44.156 6.242 -17.797 1 23.39 1 MET B N 1
ATOM 1417 C CA . MET B 1 1 ? -44.438 5.793 -16.438 1 23.39 1 MET B CA 1
ATOM 1418 C C . MET B 1 1 ? -43.188 5.191 -15.797 1 23.39 1 MET B C 1
ATOM 1420 O O . MET B 1 1 ? -42.781 4.09 -16.156 1 23.39 1 MET B O 1
ATOM 1424 N N . TRP B 1 2 ? -42.062 5.863 -15.602 1 23.91 2 TRP B N 1
ATOM 1425 C CA . TRP B 1 2 ? -40.594 5.785 -15.773 1 23.91 2 TRP B CA 1
ATOM 1426 C C . TRP B 1 2 ? -39.938 5.184 -14.547 1 23.91 2 TRP B C 1
ATOM 1428 O O . TRP B 1 2 ? -39.812 5.852 -13.516 1 23.91 2 TRP B O 1
ATOM 1438 N N . ARG B 1 3 ? -40.312 3.982 -14.141 1 30.31 3 ARG B N 1
ATOM 1439 C CA . ARG B 1 3 ? -40 3.287 -12.898 1 30.31 3 ARG B CA 1
ATOM 1440 C C . ARG B 1 3 ? -38.469 3.297 -12.648 1 30.31 3 ARG B C 1
ATOM 1442 O O . ARG B 1 3 ? -37.688 3.152 -13.586 1 30.31 3 ARG B O 1
ATOM 1449 N N . SER B 1 4 ? -38.062 3.896 -11.547 1 29.19 4 SER B N 1
ATOM 1450 C CA . SER B 1 4 ? -36.812 4.191 -10.883 1 29.19 4 SER B CA 1
ATOM 1451 C C . SER B 1 4 ? -36 2.924 -10.633 1 29.19 4 SER B C 1
ATOM 1453 O O . SER B 1 4 ? -36.469 1.98 -10.008 1 29.19 4 SER B O 1
ATOM 1455 N N . LEU B 1 5 ? -35.406 2.381 -11.594 1 31.59 5 LEU B N 1
ATOM 1456 C CA . LEU B 1 5 ? -34.531 1.225 -11.5 1 31.59 5 LEU B CA 1
ATOM 1457 C C . LEU B 1 5 ? -33.531 1.39 -10.344 1 31.59 5 LEU B C 1
ATOM 1459 O O . LEU B 1 5 ? -32.688 2.281 -10.367 1 31.59 5 LEU B O 1
ATOM 1463 N N . GLY B 1 6 ? -33.938 1.12 -9.133 1 27.91 6 GLY B N 1
ATOM 1464 C CA . GLY B 1 6 ? -33.219 1.079 -7.875 1 27.91 6 GLY B CA 1
ATOM 1465 C C . GLY B 1 6 ? -31.922 0.285 -7.953 1 27.91 6 GLY B C 1
ATOM 1466 O O . GLY B 1 6 ? -31.953 -0.935 -8.133 1 27.91 6 GLY B O 1
ATOM 1467 N N . LEU B 1 7 ? -30.922 0.719 -8.609 1 30 7 LEU B N 1
ATOM 1468 C CA . LEU B 1 7 ? -29.625 0.055 -8.625 1 30 7 LEU B CA 1
ATOM 1469 C C . LEU B 1 7 ? -29.125 -0.211 -7.211 1 30 7 LEU B C 1
ATOM 1471 O O . LEU B 1 7 ? -28.812 0.725 -6.473 1 30 7 LEU B O 1
ATOM 1475 N N . ALA B 1 8 ? -29.453 -1.283 -6.488 1 29.7 8 ALA B N 1
ATOM 1476 C CA . ALA B 1 8 ? -29.062 -1.858 -5.203 1 29.7 8 ALA B CA 1
ATOM 1477 C C . ALA B 1 8 ? -27.562 -2.084 -5.137 1 29.7 8 ALA B C 1
ATOM 1479 O O . ALA B 1 8 ? -27.016 -2.914 -5.871 1 29.7 8 ALA B O 1
ATOM 1480 N N . LEU B 1 9 ? -26.719 -1.009 -5.059 1 30.08 9 LEU B N 1
ATOM 1481 C CA . LEU B 1 9 ? -25.328 -1.228 -4.656 1 30.08 9 LEU B CA 1
ATOM 1482 C C . LEU B 1 9 ? -25.25 -2.23 -3.508 1 30.08 9 LEU B C 1
ATOM 1484 O O . LEU B 1 9 ? -25.766 -1.972 -2.416 1 30.08 9 LEU B O 1
ATOM 1488 N N . ALA B 1 10 ? -25.297 -3.43 -3.697 1 32.94 10 ALA B N 1
ATOM 1489 C CA . ALA B 1 10 ? -25.141 -4.562 -2.785 1 32.94 10 ALA B CA 1
ATOM 1490 C C . ALA B 1 10 ? -23.938 -4.379 -1.878 1 32.94 10 ALA B C 1
ATOM 1492 O O . ALA B 1 10 ? -22.797 -4.262 -2.357 1 32.94 10 ALA B O 1
ATOM 1493 N N . LEU B 1 11 ? -24.031 -3.832 -0.667 1 32.59 11 LEU B N 1
ATOM 1494 C CA . LEU B 1 11 ? -23.203 -3.963 0.519 1 32.59 11 LEU B CA 1
ATOM 1495 C C . LEU B 1 11 ? -22.578 -5.355 0.596 1 32.59 11 LEU B C 1
ATOM 1497 O O . LEU B 1 11 ? -23.297 -6.359 0.548 1 32.59 11 LEU B O 1
ATOM 1501 N N . CYS B 1 12 ? -21.359 -5.512 -0.117 1 36.16 12 CYS B N 1
ATOM 1502 C CA . CYS B 1 12 ? -20.734 -6.781 0.236 1 36.16 12 CYS B CA 1
ATOM 1503 C C . CYS B 1 12 ? -20.984 -7.117 1.703 1 36.16 12 CYS B C 1
ATOM 1505 O O . CYS B 1 12 ? -20.203 -6.719 2.57 1 36.16 12 CYS B O 1
ATOM 1507 N N . PHE B 1 13 ? -22.172 -7.051 2.229 1 37.53 13 PHE B N 1
ATOM 1508 C CA . PHE B 1 13 ? -22.578 -7.602 3.514 1 37.53 13 PHE B CA 1
ATOM 1509 C C . PHE B 1 13 ? -22.156 -9.062 3.643 1 37.53 13 PHE B C 1
ATOM 1511 O O . PHE B 1 13 ? -22.859 -9.961 3.188 1 37.53 13 PHE B O 1
ATOM 1518 N N . LEU B 1 14 ? -20.891 -9.516 3.42 1 37.78 14 LEU B N 1
ATOM 1519 C CA . LEU B 1 14 ? -20.719 -10.82 4.051 1 37.78 14 LEU B CA 1
ATOM 1520 C C . LEU B 1 14 ? -21.25 -10.805 5.48 1 37.78 14 LEU B C 1
ATOM 1522 O O . LEU B 1 14 ? -21.109 -9.805 6.188 1 37.78 14 LEU B O 1
ATOM 1526 N N . PRO B 1 15 ? -22.266 -11.555 5.805 1 35.12 15 PRO B N 1
ATOM 1527 C CA . PRO B 1 15 ? -22.703 -11.641 7.203 1 35.12 15 PRO B CA 1
ATOM 1528 C C . PRO B 1 15 ? -21.531 -11.719 8.18 1 35.12 15 PRO B C 1
ATOM 1530 O O . PRO B 1 15 ? -20.625 -12.539 8.008 1 35.12 15 PRO B O 1
ATOM 1533 N N . TYR B 1 16 ? -21.016 -10.625 8.703 1 34.09 16 TYR B N 1
ATOM 1534 C CA . TYR B 1 16 ? -20.125 -10.664 9.859 1 34.09 16 TYR B CA 1
ATOM 1535 C C . TYR B 1 16 ? -20.641 -11.617 10.922 1 34.09 16 TYR B C 1
ATOM 1537 O O . TYR B 1 16 ? -21.594 -11.297 11.641 1 34.09 16 TYR B O 1
ATOM 1545 N N . GLY B 1 17 ? -20.922 -12.883 10.742 1 32.34 17 GLY B N 1
ATOM 1546 C CA . GLY B 1 17 ? -20.828 -13.633 11.984 1 32.34 17 GLY B CA 1
ATOM 1547 C C . GLY B 1 17 ? -19.75 -13.133 12.914 1 32.34 17 GLY B C 1
ATOM 1548 O O . GLY B 1 17 ? -18.672 -12.734 12.461 1 32.34 17 GLY B O 1
ATOM 1549 N N . GLY B 1 18 ? -20.094 -12.484 14.039 1 32.22 18 GLY B N 1
ATOM 1550 C CA . GLY B 1 18 ? -19.266 -12.125 15.172 1 32.22 18 GLY B CA 1
ATOM 1551 C C . GLY B 1 18 ? -18.188 -13.148 15.461 1 32.22 18 GLY B C 1
ATOM 1552 O O . GLY B 1 18 ? -18.375 -14.055 16.281 1 32.22 18 GLY B O 1
ATOM 1553 N N . THR B 1 19 ? -17.688 -13.914 14.664 1 33.75 19 THR B N 1
ATOM 1554 C CA . THR B 1 19 ? -16.547 -14.547 15.328 1 33.75 19 THR B CA 1
ATOM 1555 C C . THR B 1 19 ? -15.625 -13.492 15.945 1 33.75 19 THR B C 1
ATOM 1557 O O . THR B 1 19 ? -15.344 -12.461 15.32 1 33.75 19 THR B O 1
ATOM 1560 N N . GLU B 1 20 ? -15.633 -13.305 17.25 1 34.41 20 GLU B N 1
ATOM 1561 C CA . GLU B 1 20 ? -14.625 -12.719 18.125 1 34.41 20 GLU B CA 1
ATOM 1562 C C . GLU B 1 20 ? -13.219 -12.945 17.594 1 34.41 20 GLU B C 1
ATOM 1564 O O . GLU B 1 20 ? -12.648 -14.031 17.766 1 34.41 20 GLU B O 1
ATOM 1569 N N . SER B 1 21 ? -12.977 -12.859 16.391 1 35.47 21 SER B N 1
ATOM 1570 C CA . SER B 1 21 ? -11.523 -12.906 16.219 1 35.47 21 SER B CA 1
ATOM 1571 C C . SER B 1 21 ? -10.812 -12.133 17.312 1 35.47 21 SER B C 1
ATOM 1573 O O . SER B 1 21 ? -11.266 -11.062 17.734 1 35.47 21 SER B O 1
ATOM 1575 N N . GLN B 1 22 ? -10.398 -12.75 18.375 1 35.41 22 GLN B N 1
ATOM 1576 C CA . GLN B 1 22 ? -9.492 -12.156 19.344 1 35.41 22 GLN B CA 1
ATOM 1577 C C . GLN B 1 22 ? -8.664 -11.039 18.719 1 35.41 22 GLN B C 1
ATOM 1579 O O . GLN B 1 22 ? -7.68 -11.312 18.016 1 35.41 22 GLN B O 1
ATOM 1584 N N . GLY B 1 23 ? -9.289 -10.117 18.094 1 39.53 23 GLY B N 1
ATOM 1585 C CA . GLY B 1 23 ? -8.57 -8.906 17.75 1 39.53 23 GLY B CA 1
ATOM 1586 C C . GLY B 1 23 ? -7.504 -8.531 18.766 1 39.53 23 GLY B C 1
ATOM 1587 O O . GLY B 1 23 ? -7.738 -8.594 19.969 1 39.53 23 GLY B O 1
ATOM 1588 N N . GLU B 1 24 ? -6.352 -8.93 18.578 1 44.06 24 GLU B N 1
ATOM 1589 C CA . GLU B 1 24 ? -5.344 -8.359 19.469 1 44.06 24 GLU B CA 1
ATOM 1590 C C . GLU B 1 24 ? -5.789 -7.004 20.016 1 44.06 24 GLU B C 1
ATOM 1592 O O . GLU B 1 24 ? -6.367 -6.195 19.281 1 44.06 24 GLU B O 1
ATOM 1597 N N . ASN B 1 25 ? -6.363 -6.949 21.188 1 47.44 25 ASN B N 1
ATOM 1598 C CA . ASN B 1 25 ? -6.453 -5.691 21.922 1 47.44 25 ASN B CA 1
ATOM 1599 C C . ASN B 1 25 ? -5.406 -4.688 21.438 1 47.44 25 ASN B C 1
ATOM 1601 O O . ASN B 1 25 ? -4.234 -4.785 21.797 1 47.44 25 ASN B O 1
ATOM 1605 N N . PHE B 1 26 ? -5.469 -4.406 20.172 1 50.38 26 PHE B N 1
ATOM 1606 C CA . PHE B 1 26 ? -4.543 -3.334 19.812 1 50.38 26 PHE B CA 1
ATOM 1607 C C . PHE B 1 26 ? -4.633 -2.193 20.828 1 50.38 26 PHE B C 1
ATOM 1609 O O . PHE B 1 26 ? -5.684 -1.564 20.969 1 50.38 26 PHE B O 1
ATOM 1616 N N . ILE B 1 27 ? -4.035 -2.312 22.031 1 57.22 27 ILE B N 1
ATOM 1617 C CA . ILE B 1 27 ? -3.826 -1.117 22.844 1 57.22 27 ILE B CA 1
ATOM 1618 C C . ILE B 1 27 ? -3.566 0.081 21.938 1 57.22 27 ILE B C 1
ATOM 1620 O O . ILE B 1 27 ? -2.672 0.043 21.078 1 57.22 27 ILE B O 1
ATOM 1624 N N . CYS B 1 28 ? -4.57 0.972 21.906 1 67.44 28 CYS B N 1
ATOM 1625 C CA . CYS B 1 28 ? -4.484 2.201 21.125 1 67.44 28 CYS B CA 1
ATOM 1626 C C . CYS B 1 28 ? -3.158 2.912 21.375 1 67.44 28 CYS B C 1
ATOM 1628 O O . CYS B 1 28 ? -2.912 3.408 22.469 1 67.44 28 CYS B O 1
ATOM 1630 N N . LYS B 1 29 ? -2.133 2.336 20.875 1 70.38 29 LYS B N 1
ATOM 1631 C CA . LYS B 1 29 ? -0.874 3.07 20.953 1 70.38 29 LYS B CA 1
ATOM 1632 C C . LYS B 1 29 ? -1 4.449 20.312 1 70.38 29 LYS B C 1
ATOM 1634 O O . LYS B 1 29 ? -1.414 4.57 19.156 1 70.38 29 LYS B O 1
ATOM 1639 N N . GLN B 1 30 ? -0.835 5.473 21.203 1 74.75 30 GLN B N 1
ATOM 1640 C CA . GLN B 1 30 ? -0.896 6.844 20.703 1 74.75 30 GLN B CA 1
ATOM 1641 C C . GLN B 1 30 ? 0.309 7.164 19.828 1 74.75 30 GLN B C 1
ATOM 1643 O O . GLN B 1 30 ? 1.393 6.609 20.016 1 74.75 30 GLN B O 1
ATOM 1648 N N . PRO B 1 31 ? 0.072 7.926 18.781 1 75.12 31 PRO B N 1
ATOM 1649 C CA . PRO B 1 31 ? 1.214 8.344 17.969 1 75.12 31 PRO B CA 1
ATOM 1650 C C . PRO B 1 31 ? 2.246 9.141 18.766 1 75.12 31 PRO B C 1
ATOM 1652 O O . PRO B 1 31 ? 1.936 9.664 19.844 1 75.12 31 PRO B O 1
ATOM 1655 N N . PRO B 1 32 ? 3.447 9.031 18.266 1 76.12 32 PRO B N 1
ATOM 1656 C CA . PRO B 1 32 ? 4.434 9.883 18.922 1 76.12 32 PRO B CA 1
ATOM 1657 C C . PRO B 1 32 ? 4.016 11.352 18.953 1 76.12 32 PRO B C 1
ATOM 1659 O O . PRO B 1 32 ? 3.41 11.844 18 1 76.12 32 PRO B O 1
ATOM 1662 N N . ASP B 1 33 ? 4.324 11.938 20.094 1 79 33 ASP B N 1
ATOM 1663 C CA . ASP B 1 33 ? 4.051 13.359 20.219 1 79 33 ASP B CA 1
ATOM 1664 C C . ASP B 1 33 ? 5.133 14.195 19.531 1 79 33 ASP B C 1
ATOM 1666 O O . ASP B 1 33 ? 6.32 13.898 19.656 1 79 33 ASP B O 1
ATOM 1670 N N . TRP B 1 34 ? 4.676 15.008 18.672 1 81.44 34 TRP B N 1
ATOM 1671 C CA . TRP B 1 34 ? 5.613 15.992 18.125 1 81.44 34 TRP B CA 1
ATOM 1672 C C . TRP B 1 34 ? 4.957 17.359 18.016 1 81.44 34 TRP B C 1
ATOM 1674 O O . TRP B 1 34 ? 3.73 17.469 17.938 1 81.44 34 TRP B O 1
ATOM 1684 N N . SER B 1 35 ? 5.875 18.281 18.266 1 81.12 35 SER B N 1
ATOM 1685 C CA . SER B 1 35 ? 5.418 19.672 18.219 1 81.12 35 SER B CA 1
ATOM 1686 C C . SER B 1 35 ? 6.281 20.5 17.281 1 81.12 35 SER B C 1
ATOM 1688 O O . SER B 1 35 ? 7.473 20.219 17.109 1 81.12 35 SER B O 1
ATOM 1690 N N . ILE B 1 36 ? 5.672 21.297 16.594 1 81.81 36 ILE B N 1
ATOM 1691 C CA . ILE B 1 36 ? 6.348 22.312 15.797 1 81.81 36 ILE B CA 1
ATOM 1692 C C . ILE B 1 36 ? 5.988 23.703 16.328 1 81.81 36 ILE B C 1
ATOM 1694 O O . ILE B 1 36 ? 4.812 24.078 16.359 1 81.81 36 ILE B O 1
ATOM 1698 N N . ARG B 1 37 ? 7.086 24.359 16.734 1 79.81 37 ARG B N 1
ATOM 1699 C CA . ARG B 1 37 ? 6.887 25.625 17.438 1 79.81 37 ARG B CA 1
ATOM 1700 C C . ARG B 1 37 ? 5.977 25.438 18.641 1 79.81 37 ARG B C 1
ATOM 1702 O O . ARG B 1 37 ? 6.312 24.703 19.578 1 79.81 37 ARG B O 1
ATOM 1709 N N . ASP B 1 38 ? 4.867 26.047 18.797 1 78 38 ASP B N 1
ATOM 1710 C CA . ASP B 1 38 ? 3.992 25.969 19.969 1 78 38 ASP B CA 1
ATOM 1711 C C . ASP B 1 38 ? 2.721 25.188 19.641 1 78 38 ASP B C 1
ATOM 1713 O O . ASP B 1 38 ? 1.739 25.266 20.391 1 78 38 ASP B O 1
ATOM 1717 N N . GLN B 1 39 ? 2.848 24.375 18.594 1 81.81 39 GLN B N 1
ATOM 1718 C CA . GLN B 1 39 ? 1.661 23.625 18.188 1 81.81 39 GLN B CA 1
ATOM 1719 C C . GLN B 1 39 ? 1.929 22.125 18.203 1 81.81 39 GLN B C 1
ATOM 1721 O O . GLN B 1 39 ? 3.062 21.688 18 1 81.81 39 GLN B O 1
ATOM 1726 N N . ASN B 1 40 ? 0.86 21.375 18.625 1 86.38 40 ASN B N 1
ATOM 1727 C CA . ASN B 1 40 ? 0.863 19.922 18.531 1 86.38 40 ASN B CA 1
ATOM 1728 C C . ASN B 1 40 ? -0.16 19.438 17.5 1 86.38 40 ASN B C 1
ATOM 1730 O O . ASN B 1 40 ? -1.318 19.188 17.844 1 86.38 40 ASN B O 1
ATOM 1734 N N . PRO B 1 41 ? 0.315 19.234 16.359 1 85.31 41 PRO B N 1
ATOM 1735 C CA . PRO B 1 41 ? -0.616 18.922 15.273 1 85.31 41 PRO B CA 1
ATOM 1736 C C . PRO B 1 41 ? -1.389 17.625 15.5 1 85.31 41 PRO B C 1
ATOM 1738 O O . PRO B 1 41 ? -2.562 17.531 15.133 1 85.31 41 PRO B O 1
ATOM 1741 N N . MET B 1 42 ? -0.812 16.703 16.156 1 87.94 42 MET B N 1
ATOM 1742 C CA . MET B 1 42 ? -1.473 15.414 16.344 1 87.94 42 MET B CA 1
ATOM 1743 C C . MET B 1 42 ? -2.58 15.531 17.391 1 87.94 42 MET B C 1
ATOM 1745 O O . MET B 1 42 ? -3.588 14.82 17.312 1 87.94 42 MET B O 1
ATOM 1749 N N . GLN B 1 43 ? -2.355 16.375 18.328 1 83.75 43 GLN B N 1
ATOM 1750 C CA . GLN B 1 43 ? -3.371 16.578 19.344 1 83.75 43 GLN B CA 1
ATOM 1751 C C . GLN B 1 43 ? -4.629 17.203 18.766 1 83.75 43 GLN B C 1
ATOM 1753 O O . GLN B 1 43 ? -5.746 16.875 19.172 1 83.75 43 GLN B O 1
ATOM 1758 N N . ASN B 1 44 ? -4.434 18.016 17.781 1 82.81 44 ASN B N 1
ATOM 1759 C CA . ASN B 1 44 ? -5.547 18.703 17.141 1 82.81 44 ASN B CA 1
ATOM 1760 C C . ASN B 1 44 ? -6.332 17.766 16.219 1 82.81 44 ASN B C 1
ATOM 1762 O O . ASN B 1 44 ? -7.453 18.094 15.82 1 82.81 44 ASN B O 1
ATOM 1766 N N . SER B 1 45 ? -5.758 16.547 15.992 1 84 45 SER B N 1
ATOM 1767 C CA . SER B 1 45 ? -6.367 15.641 15.023 1 84 45 SER B CA 1
ATOM 1768 C C . SER B 1 45 ? -6.996 14.438 15.711 1 84 45 SER B C 1
ATOM 1770 O O . SER B 1 45 ? -7.426 13.492 15.047 1 84 45 SER B O 1
ATOM 1772 N N . HIS B 1 46 ? -7.027 14.578 16.984 1 83.69 46 HIS B N 1
ATOM 1773 C CA . HIS B 1 46 ? -7.609 13.469 17.734 1 83.69 46 HIS B CA 1
ATOM 1774 C C . HIS B 1 46 ? -9.062 13.234 17.328 1 83.69 46 HIS B C 1
ATOM 1776 O O . HIS B 1 46 ? -9.828 14.188 17.156 1 83.69 46 HIS B O 1
ATOM 1782 N N . GLY B 1 47 ? -9.398 11.953 17.047 1 87.38 47 GLY B N 1
ATOM 1783 C CA . GLY B 1 47 ? -10.758 11.602 16.656 1 87.38 47 GLY B CA 1
ATOM 1784 C C . GLY B 1 47 ? -10.953 11.57 15.156 1 87.38 47 GLY B C 1
ATOM 1785 O O . GLY B 1 47 ? -12.023 11.188 14.672 1 87.38 47 GLY B O 1
ATOM 1786 N N . SER B 1 48 ? -9.992 12.023 14.453 1 92.56 48 SER B N 1
ATOM 1787 C CA . SER B 1 48 ? -10.078 12.031 12.992 1 92.56 48 SER B CA 1
ATOM 1788 C C . SER B 1 48 ? -8.945 11.219 12.375 1 92.56 48 SER B C 1
ATOM 1790 O O . SER B 1 48 ? -7.879 11.07 12.977 1 92.56 48 SER B O 1
ATOM 1792 N N . VAL B 1 49 ? -9.305 10.625 11.266 1 95.25 49 VAL B N 1
ATOM 1793 C CA . VAL B 1 49 ? -8.211 10.078 10.469 1 95.25 49 VAL B CA 1
ATOM 1794 C C . VAL B 1 49 ? -7.25 11.195 10.07 1 95.25 49 VAL B C 1
ATOM 1796 O O . VAL B 1 49 ? -7.68 12.273 9.648 1 95.25 49 VAL B O 1
ATOM 1799 N N . THR B 1 50 ? -5.953 10.961 10.289 1 96.5 50 THR B N 1
ATOM 1800 C CA . THR B 1 50 ? -4.965 12.008 10.055 1 96.5 50 THR B CA 1
ATOM 1801 C C . THR B 1 50 ? -3.926 11.555 9.031 1 96.5 50 THR B C 1
ATOM 1803 O O . THR B 1 50 ? -3.359 10.461 9.164 1 96.5 50 THR B O 1
ATOM 1806 N N . VAL B 1 51 ? -3.732 12.352 8.047 1 98.38 51 VAL B N 1
ATOM 1807 C CA . VAL B 1 51 ? -2.74 12.109 7.008 1 98.38 51 VAL B CA 1
ATOM 1808 C C . VAL B 1 51 ? -1.582 13.094 7.156 1 98.38 51 VAL B C 1
ATOM 1810 O O . VAL B 1 51 ? -1.772 14.305 7.047 1 98.38 51 VAL B O 1
ATOM 1813 N N . VAL B 1 52 ? -0.402 12.586 7.426 1 97.88 52 VAL B N 1
ATOM 1814 C CA . VAL B 1 52 ? 0.793 13.414 7.551 1 97.88 52 VAL B CA 1
ATOM 1815 C C . VAL B 1 52 ? 1.718 13.18 6.359 1 97.88 52 VAL B C 1
ATOM 1817 O O . VAL B 1 52 ? 2.16 12.047 6.129 1 97.88 52 VAL B O 1
ATOM 1820 N N . ALA B 1 53 ? 1.958 14.203 5.656 1 98.69 53 ALA B N 1
ATOM 1821 C CA . ALA B 1 53 ? 2.865 14.133 4.516 1 98.69 53 ALA B CA 1
ATOM 1822 C C . ALA B 1 53 ? 4.207 14.789 4.84 1 98.69 53 ALA B C 1
ATOM 1824 O O . ALA B 1 53 ? 4.25 15.93 5.293 1 98.69 53 ALA B O 1
ATOM 1825 N N . LEU B 1 54 ? 5.258 14.07 4.645 1 98.31 54 LEU B N 1
ATOM 1826 C CA . LEU B 1 54 ? 6.605 14.602 4.832 1 98.31 54 LEU B CA 1
ATOM 1827 C C . LEU B 1 54 ? 7.199 15.055 3.502 1 98.31 54 LEU B C 1
ATOM 1829 O O . LEU B 1 54 ? 7.637 14.227 2.697 1 98.31 54 LEU B O 1
ATOM 1833 N N . LEU B 1 55 ? 7.215 16.328 3.307 1 98.5 55 LEU B N 1
ATOM 1834 C CA . LEU B 1 55 ? 7.598 16.859 2.004 1 98.5 55 LEU B CA 1
ATOM 1835 C C . LEU B 1 55 ? 8.766 17.844 2.139 1 98.5 55 LEU B C 1
ATOM 1837 O O . LEU B 1 55 ? 8.828 18.609 3.105 1 98.5 55 LEU B O 1
ATOM 1841 N N . GLN B 1 56 ? 9.68 17.703 1.253 1 97.19 56 GLN B N 1
ATOM 1842 C CA . GLN B 1 56 ? 10.773 18.656 1.093 1 97.19 56 GLN B CA 1
ATOM 1843 C C . GLN B 1 56 ? 10.539 19.562 -0.102 1 97.19 56 GLN B C 1
ATOM 1845 O O . GLN B 1 56 ? 10.594 19.125 -1.252 1 97.19 56 GLN B O 1
ATOM 1850 N N . ALA B 1 57 ? 10.398 20.797 0.115 1 95.5 57 ALA B N 1
ATOM 1851 C CA . ALA B 1 57 ? 9.984 21.719 -0.935 1 95.5 57 ALA B CA 1
ATOM 1852 C C . ALA B 1 57 ? 10.898 21.609 -2.152 1 95.5 57 ALA B C 1
ATOM 1854 O O . ALA B 1 57 ? 11.828 22.406 -2.314 1 95.5 57 ALA B O 1
ATOM 1855 N N . SER B 1 58 ? 10.742 20.672 -2.93 1 93.12 58 SER B N 1
ATOM 1856 C CA . SER B 1 58 ? 11.344 20.375 -4.227 1 93.12 58 SER B CA 1
ATOM 1857 C C . SER B 1 58 ? 10.273 20.156 -5.293 1 93.12 58 SER B C 1
ATOM 1859 O O . SER B 1 58 ? 9.086 20.094 -4.984 1 93.12 58 SER B O 1
ATOM 1861 N N . TYR B 1 59 ? 10.703 20.125 -6.488 1 93.69 59 TYR B N 1
ATOM 1862 C CA . TYR B 1 59 ? 9.766 20.047 -7.602 1 93.69 59 TYR B CA 1
ATOM 1863 C C . TYR B 1 59 ? 8.766 18.906 -7.387 1 93.69 59 TYR B C 1
ATOM 1865 O O . TYR B 1 59 ? 7.555 19.125 -7.426 1 93.69 59 TYR B O 1
ATOM 1873 N N . LEU B 1 60 ? 9.242 17.719 -7.094 1 95.75 60 LEU B N 1
ATOM 1874 C CA . LEU B 1 60 ? 8.367 16.562 -6.918 1 95.75 60 LEU B CA 1
ATOM 1875 C C . LEU B 1 60 ? 7.445 16.75 -5.715 1 95.75 60 LEU B C 1
ATOM 1877 O O . LEU B 1 60 ? 6.266 16.422 -5.773 1 95.75 60 LEU B O 1
ATOM 1881 N N . CYS B 1 61 ? 7.988 17.266 -4.664 1 97.06 61 CYS B N 1
ATOM 1882 C CA . CYS B 1 61 ? 7.211 17.453 -3.445 1 97.06 61 CYS B CA 1
ATOM 1883 C C . CYS B 1 61 ? 6.133 18.516 -3.646 1 97.06 61 CYS B C 1
ATOM 1885 O O . CYS B 1 61 ? 5.043 18.406 -3.088 1 97.06 61 CYS B O 1
ATOM 1887 N N . ILE B 1 62 ? 6.453 19.484 -4.414 1 97.12 62 ILE B N 1
ATOM 1888 C CA . ILE B 1 62 ? 5.477 20.531 -4.719 1 97.12 62 ILE B CA 1
ATOM 1889 C C . ILE B 1 62 ? 4.316 19.938 -5.516 1 97.12 62 ILE B C 1
ATOM 1891 O O . ILE B 1 62 ? 3.152 20.219 -5.246 1 97.12 62 ILE B O 1
ATOM 1895 N N . LEU B 1 63 ? 4.648 19.062 -6.418 1 97.62 63 LEU B N 1
ATOM 1896 C CA . LEU B 1 63 ? 3.615 18.359 -7.176 1 97.62 63 LEU B CA 1
ATOM 1897 C C . LEU B 1 63 ? 2.768 17.484 -6.254 1 97.62 63 LEU B C 1
ATOM 1899 O O . LEU B 1 63 ? 1.541 17.438 -6.387 1 97.62 63 LEU B O 1
ATOM 1903 N N . GLN B 1 64 ? 3.373 16.844 -5.363 1 98.25 64 GLN B N 1
ATOM 1904 C CA . GLN B 1 64 ? 2.658 16 -4.418 1 98.25 64 GLN B CA 1
ATOM 1905 C C . GLN B 1 64 ? 1.728 16.828 -3.533 1 98.25 64 GLN B C 1
ATOM 1907 O O . GLN B 1 64 ? 0.621 16.391 -3.211 1 98.25 64 GLN B O 1
ATOM 1912 N N . ALA B 1 65 ? 2.188 17.953 -3.146 1 98.62 65 ALA B N 1
ATOM 1913 C CA . ALA B 1 65 ? 1.336 18.844 -2.359 1 98.62 65 ALA B CA 1
ATOM 1914 C C . ALA B 1 65 ? 0.079 19.234 -3.135 1 98.62 65 ALA B C 1
ATOM 1916 O O . ALA B 1 65 ? -1.027 19.203 -2.59 1 98.62 65 ALA B O 1
ATOM 1917 N N . SER B 1 66 ? 0.288 19.516 -4.332 1 98.62 66 SER B N 1
ATOM 1918 C CA . SER B 1 66 ? -0.848 19.859 -5.188 1 98.62 66 SER B CA 1
ATOM 1919 C C . SER B 1 66 ? -1.816 18.688 -5.301 1 98.62 66 SER B C 1
ATOM 1921 O O . SER B 1 66 ? -3.031 18.859 -5.203 1 98.62 66 SER B O 1
ATOM 1923 N N . ARG B 1 67 ? -1.304 17.547 -5.465 1 98.69 67 ARG B N 1
ATOM 1924 C CA . ARG B 1 67 ? -2.127 16.344 -5.605 1 98.69 67 ARG B CA 1
ATOM 1925 C C . ARG B 1 67 ? -2.814 16 -4.289 1 98.69 67 ARG B C 1
ATOM 1927 O O . ARG B 1 67 ? -3.922 15.461 -4.285 1 98.69 67 ARG B O 1
ATOM 1934 N N . LEU B 1 68 ? -2.146 16.359 -3.221 1 98.81 68 LEU B N 1
ATOM 1935 C CA . LEU B 1 68 ? -2.764 16.141 -1.918 1 98.81 68 LEU B CA 1
ATOM 1936 C C . LEU B 1 68 ? -4.02 17 -1.76 1 98.81 68 LEU B C 1
ATOM 1938 O O . LEU B 1 68 ? -5.027 16.531 -1.229 1 98.81 68 LEU B O 1
ATOM 1942 N N . GLU B 1 69 ? -3.918 18.219 -2.227 1 98.69 69 GLU B N 1
ATOM 1943 C CA . GLU B 1 69 ? -5.09 19.094 -2.215 1 98.69 69 GLU B CA 1
ATOM 1944 C C . GLU B 1 69 ? -6.223 18.5 -3.049 1 98.69 69 GLU B C 1
ATOM 1946 O O . GLU B 1 69 ? -7.371 18.4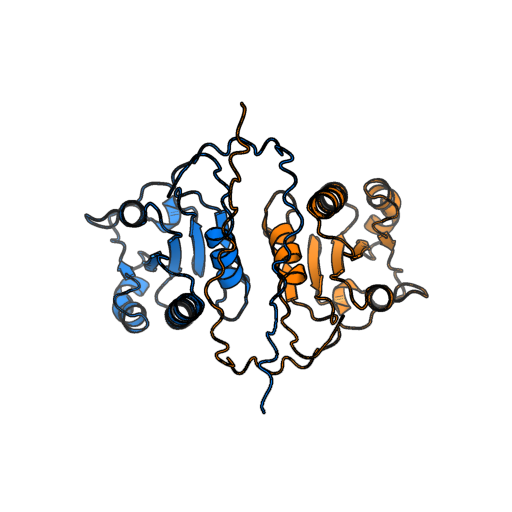69 -2.604 1 98.69 69 GLU B O 1
ATOM 1951 N N . ASP B 1 70 ? -5.867 18.016 -4.18 1 98.62 70 ASP B N 1
ATOM 1952 C CA . ASP B 1 70 ? -6.863 17.391 -5.043 1 98.62 70 ASP B CA 1
ATOM 1953 C C . ASP B 1 70 ? -7.48 16.172 -4.371 1 98.62 70 ASP B C 1
ATOM 1955 O O . ASP B 1 70 ? -8.688 15.945 -4.461 1 98.62 70 ASP B O 1
ATOM 1959 N N . LEU B 1 71 ? -6.676 15.414 -3.775 1 98.62 71 LEU B N 1
ATOM 1960 C CA . LEU B 1 71 ? -7.141 14.219 -3.09 1 98.62 71 LEU B CA 1
ATOM 1961 C C . LEU B 1 71 ? -8.086 14.57 -1.947 1 98.62 71 LEU B C 1
ATOM 1963 O O . LEU B 1 71 ? -9.117 13.922 -1.763 1 98.62 71 LEU B O 1
ATOM 1967 N N . ARG B 1 72 ? -7.754 15.555 -1.168 1 98.62 72 ARG B N 1
ATOM 1968 C CA . ARG B 1 72 ? -8.617 16.016 -0.083 1 98.62 72 ARG B CA 1
ATOM 1969 C C . ARG B 1 72 ? -10.008 16.359 -0.6 1 98.62 72 ARG B C 1
ATOM 1971 O O . ARG B 1 72 ? -11.016 15.914 -0.041 1 98.62 72 ARG B O 1
ATOM 1978 N N . ILE B 1 73 ? -10.039 17.125 -1.639 1 98.31 73 ILE B N 1
ATOM 1979 C CA . ILE B 1 73 ? -11.312 17.562 -2.223 1 98.31 73 ILE B CA 1
ATOM 1980 C C . ILE B 1 73 ? -12.094 16.344 -2.699 1 98.31 73 ILE B C 1
ATOM 1982 O O . ILE B 1 73 ? -13.297 16.219 -2.432 1 98.31 73 ILE B O 1
ATOM 1986 N N . LYS B 1 74 ? -11.414 15.5 -3.361 1 97.81 74 LYS B N 1
ATOM 1987 C CA . LYS B 1 74 ? -12.055 14.297 -3.881 1 97.81 74 LYS B CA 1
ATOM 1988 C C . LYS B 1 74 ? -12.68 13.477 -2.754 1 97.81 74 LYS B C 1
ATOM 1990 O O . LYS B 1 74 ? -13.844 13.078 -2.846 1 97.81 74 LYS B O 1
ATOM 1995 N N . LEU B 1 75 ? -11.922 13.227 -1.739 1 97.94 75 LEU B N 1
ATOM 1996 C CA . LEU B 1 75 ? -12.398 12.398 -0.634 1 97.94 75 LEU B CA 1
ATOM 1997 C C . LEU B 1 75 ? -13.57 13.062 0.08 1 97.94 75 LEU B C 1
ATOM 1999 O O . LEU B 1 75 ? -14.531 12.391 0.465 1 97.94 75 LEU B O 1
ATOM 2003 N N . GLU B 1 76 ? -13.508 14.344 0.205 1 96.94 76 GLU B N 1
ATOM 2004 C CA . GLU B 1 76 ? -14.625 15.07 0.808 1 96.94 76 GLU B CA 1
ATOM 2005 C C . GLU B 1 76 ? -15.891 14.93 -0.027 1 96.94 76 GLU B C 1
ATOM 2007 O O . GLU B 1 76 ? -16.969 14.695 0.514 1 96.94 76 GLU B O 1
ATOM 2012 N N . LYS B 1 77 ? -15.734 15.047 -1.272 1 96.88 77 LYS B N 1
ATOM 2013 C CA . LYS B 1 77 ? -16.875 14.906 -2.184 1 96.88 77 LYS B CA 1
ATOM 2014 C C . LYS B 1 77 ? -17.453 13.508 -2.117 1 96.88 77 LYS B C 1
ATOM 2016 O O . LYS B 1 77 ? -18.672 13.328 -2.287 1 96.88 77 LYS B O 1
ATOM 2021 N N . GLU B 1 78 ? -16.594 12.586 -1.842 1 94.44 78 GLU B N 1
ATOM 2022 C CA . GLU B 1 78 ? -17.016 11.188 -1.791 1 94.44 78 GLU B CA 1
ATOM 2023 C C . GLU B 1 78 ? -17.609 10.836 -0.424 1 94.44 78 GLU B C 1
ATOM 2025 O O . GLU B 1 78 ? -18.047 9.703 -0.201 1 94.44 78 GLU B O 1
ATOM 2030 N N . GLY B 1 79 ? -17.547 11.727 0.475 1 95.38 79 GLY B N 1
ATOM 2031 C CA . GLY B 1 79 ? -18.219 11.523 1.753 1 95.38 79 GLY B CA 1
ATOM 2032 C C . GLY B 1 79 ? -17.25 11.219 2.885 1 95.38 79 GLY B C 1
ATOM 2033 O O . GLY B 1 79 ? -17.672 10.961 4.012 1 95.38 79 GLY B O 1
ATOM 2034 N N . TYR B 1 80 ? -16.016 11.203 2.555 1 95.69 80 TYR B N 1
ATOM 2035 C CA . TYR B 1 80 ? -15.008 11.023 3.594 1 95.69 80 TYR B CA 1
ATOM 2036 C C . TYR B 1 80 ? -14.695 12.336 4.293 1 95.69 80 TYR B C 1
ATOM 2038 O O . TYR B 1 80 ? -13.719 13.016 3.955 1 95.69 80 TYR B O 1
ATOM 2046 N N . SER B 1 81 ? -15.492 12.555 5.34 1 93.06 81 SER B N 1
ATOM 2047 C CA . SER B 1 81 ? -15.391 13.844 6.012 1 93.06 81 SER B CA 1
ATOM 2048 C C . SER B 1 81 ? -14.555 13.734 7.285 1 93.06 81 SER B C 1
ATOM 2050 O O . SER B 1 81 ? -14.289 12.633 7.766 1 93.06 81 SER B O 1
ATOM 2052 N N . ASN B 1 82 ? -14.141 14.797 7.754 1 93.69 82 ASN B N 1
ATOM 2053 C CA . ASN B 1 82 ? -13.438 14.922 9.023 1 93.69 82 ASN B CA 1
ATOM 2054 C C . ASN B 1 82 ? -12.094 14.195 8.992 1 93.69 82 ASN B C 1
ATOM 2056 O O . ASN B 1 82 ? -11.766 13.445 9.914 1 93.69 82 ASN B O 1
ATOM 2060 N N . ILE B 1 83 ? -11.461 14.266 7.887 1 97.25 83 ILE B N 1
ATOM 2061 C CA . ILE B 1 83 ? -10.078 13.812 7.777 1 97.25 83 ILE B CA 1
ATOM 2062 C C . ILE B 1 83 ? -9.133 15 7.945 1 97.25 83 ILE B C 1
ATOM 2064 O O . ILE B 1 83 ? -9.375 16.078 7.398 1 97.25 83 ILE B O 1
ATOM 2068 N N . SER B 1 84 ? -8.117 14.828 8.742 1 96.75 84 SER B N 1
ATOM 2069 C CA . SER B 1 84 ? -7.109 15.859 8.938 1 96.75 84 SER B CA 1
ATOM 2070 C C . SER B 1 84 ? -5.895 15.625 8.047 1 96.75 84 SER B C 1
ATOM 2072 O O . SER B 1 84 ? -5.395 14.5 7.957 1 96.75 84 SER B O 1
ATOM 2074 N N . TYR B 1 85 ? -5.449 16.656 7.379 1 98.06 85 TYR B N 1
ATOM 2075 C CA . TYR B 1 85 ? -4.266 16.609 6.527 1 98.06 85 TYR B CA 1
ATOM 2076 C C . TYR B 1 85 ? -3.193 17.578 7.027 1 98.06 85 TYR B C 1
ATOM 2078 O O . TYR B 1 85 ? -3.49 18.719 7.371 1 98.06 85 TYR B O 1
ATOM 2086 N N . ILE B 1 86 ? -1.99 17.047 7.031 1 97 86 ILE B N 1
ATOM 2087 C CA . ILE B 1 86 ? -0.879 17.844 7.527 1 97 86 ILE B CA 1
ATOM 2088 C C . ILE B 1 86 ? 0.344 17.641 6.633 1 97 86 ILE B C 1
ATOM 2090 O O . ILE B 1 86 ? 0.652 16.516 6.242 1 97 86 ILE B O 1
ATOM 2094 N N . VAL B 1 87 ? 0.975 18.734 6.332 1 97.94 87 VAL B N 1
ATOM 2095 C CA . VAL B 1 87 ? 2.264 18.656 5.652 1 97.94 87 VAL B CA 1
ATOM 2096 C C . VAL B 1 87 ? 3.369 19.172 6.574 1 97.94 87 VAL B C 1
ATOM 2098 O O . VAL B 1 87 ? 3.236 20.234 7.188 1 97.94 87 VAL B O 1
ATOM 2101 N N . VAL B 1 88 ? 4.371 18.344 6.691 1 96.88 88 VAL B N 1
ATOM 2102 C CA . VAL B 1 88 ? 5.547 18.766 7.438 1 96.88 88 VAL B CA 1
ATOM 2103 C C . VAL B 1 88 ? 6.723 18.969 6.484 1 96.88 88 VAL B C 1
ATOM 2105 O O . VAL B 1 88 ? 7.258 18 5.934 1 96.88 88 VAL B O 1
ATOM 2108 N N . ASN B 1 89 ? 7.137 20.219 6.312 1 97.19 89 ASN B N 1
ATOM 2109 C CA . ASN B 1 89 ? 8.25 20.562 5.434 1 97.19 89 ASN B CA 1
ATOM 2110 C C . ASN B 1 89 ? 9.594 20.234 6.082 1 97.19 89 ASN B C 1
ATOM 2112 O O . ASN B 1 89 ? 9.766 20.422 7.289 1 97.19 89 ASN B O 1
ATOM 2116 N N . HIS B 1 90 ? 10.516 19.812 5.324 1 95.44 90 HIS B N 1
ATOM 2117 C CA . HIS B 1 90 ? 11.836 19.422 5.816 1 95.44 90 HIS B CA 1
ATOM 2118 C C . HIS B 1 90 ? 12.539 20.578 6.496 1 95.44 90 HIS B C 1
ATOM 2120 O O . HIS B 1 90 ? 12.312 21.75 6.148 1 95.44 90 HIS B O 1
ATOM 2126 N N . GLN B 1 91 ? 13.469 20.297 7.387 1 93.19 91 GLN B N 1
ATOM 2127 C CA . GLN B 1 91 ? 14.117 21.312 8.195 1 93.19 91 GLN B CA 1
ATOM 2128 C C . GLN B 1 91 ? 15.297 21.938 7.449 1 93.19 91 GLN B C 1
ATOM 2130 O O . GLN B 1 91 ? 15.797 23 7.844 1 93.19 91 GLN B O 1
ATOM 2135 N N . GLY B 1 92 ? 15.727 21.391 6.371 1 90.12 92 GLY B N 1
ATOM 2136 C CA . GLY B 1 92 ? 16.875 21.906 5.641 1 90.12 92 GLY B CA 1
ATOM 2137 C C . GLY B 1 92 ? 16.672 23.297 5.094 1 90.12 92 GLY B C 1
ATOM 2138 O O . GLY B 1 92 ? 15.539 23.672 4.766 1 90.12 92 GLY B O 1
ATOM 2139 N N . ILE B 1 93 ? 17.734 24.031 4.949 1 90.88 93 ILE B N 1
ATOM 2140 C CA . ILE B 1 93 ? 17.688 25.438 4.578 1 90.88 93 ILE B CA 1
ATOM 2141 C C . ILE B 1 93 ? 17.047 25.594 3.203 1 90.88 93 ILE B C 1
ATOM 2143 O O . ILE B 1 93 ? 16.219 26.484 2.994 1 90.88 93 ILE B O 1
ATOM 2147 N N . SER B 1 94 ? 17.406 24.734 2.309 1 91.56 94 SER B N 1
ATOM 2148 C CA . SER B 1 94 ? 16.844 24.828 0.969 1 91.56 94 SER B CA 1
ATOM 2149 C C . SER B 1 94 ? 15.32 24.672 1.005 1 91.56 94 SER B C 1
ATOM 2151 O O . SER B 1 94 ? 14.602 25.375 0.296 1 91.56 94 SER B O 1
ATOM 2153 N N . SER B 1 95 ? 14.797 23.734 1.796 1 93.94 95 SER B N 1
ATOM 2154 C CA . SER B 1 95 ? 13.367 23.5 1.919 1 93.94 95 SER B CA 1
ATOM 2155 C C . SER B 1 95 ? 12.672 24.688 2.594 1 93.94 95 SER B C 1
ATOM 2157 O O . SER B 1 95 ? 11.562 25.047 2.215 1 93.94 95 SER B O 1
ATOM 2159 N N . GLN B 1 96 ? 13.359 25.266 3.59 1 92.5 96 GLN B N 1
ATOM 2160 C CA . GLN B 1 96 ? 12.82 26.438 4.273 1 92.5 96 GLN B CA 1
ATOM 2161 C C . GLN B 1 96 ? 12.641 27.594 3.307 1 92.5 96 GLN B C 1
ATOM 2163 O O . GLN B 1 96 ? 11.617 28.281 3.34 1 92.5 96 GLN B O 1
ATOM 2168 N N . LEU B 1 97 ? 13.602 27.75 2.443 1 93.44 97 LEU B N 1
ATOM 2169 C CA . LEU B 1 97 ? 13.586 28.859 1.496 1 93.44 97 LEU B CA 1
ATOM 2170 C C . LEU B 1 97 ? 12.469 28.688 0.475 1 93.44 97 LEU B C 1
ATOM 2172 O O . LEU B 1 97 ? 11.945 29.672 -0.054 1 93.44 97 LEU B O 1
ATOM 2176 N N . ASN B 1 98 ? 12.086 27.438 0.246 1 94.75 98 ASN B N 1
ATOM 2177 C CA . ASN B 1 98 ? 11.078 27.156 -0.769 1 94.75 98 ASN B CA 1
ATOM 2178 C C . ASN B 1 98 ? 9.727 26.828 -0.139 1 94.75 98 ASN B C 1
ATOM 2180 O O . ASN B 1 98 ? 8.82 26.344 -0.817 1 94.75 98 ASN B O 1
ATOM 2184 N N . TYR B 1 99 ? 9.602 27.156 1.083 1 95.81 99 TYR B N 1
ATOM 2185 C CA . TYR B 1 99 ? 8.414 26.859 1.869 1 95.81 99 TYR B CA 1
ATOM 2186 C C . TYR B 1 99 ? 7.16 27.391 1.178 1 95.81 99 TYR B C 1
ATOM 2188 O O . TYR B 1 99 ? 6.137 26.703 1.119 1 95.81 99 TYR B O 1
ATOM 2196 N N . ILE B 1 100 ? 7.207 28.578 0.705 1 96.62 100 ILE B N 1
ATOM 2197 C CA . ILE B 1 100 ? 6.043 29.281 0.164 1 96.62 100 ILE B CA 1
ATOM 2198 C C . ILE B 1 100 ? 5.508 28.516 -1.049 1 96.62 100 ILE B C 1
ATOM 2200 O O . ILE B 1 100 ? 4.301 28.531 -1.307 1 96.62 100 ILE B O 1
ATOM 2204 N N . HIS B 1 101 ? 6.402 27.828 -1.764 1 96.62 101 HIS B N 1
ATOM 2205 C CA . HIS B 1 101 ? 5.98 27.078 -2.939 1 96.62 101 HIS B CA 1
ATOM 2206 C C . HIS B 1 101 ? 5.129 25.875 -2.549 1 96.62 101 HIS B C 1
ATOM 2208 O O . HIS B 1 101 ? 4.207 25.5 -3.277 1 96.62 101 HIS B O 1
ATOM 2214 N N . LEU B 1 102 ? 5.418 25.266 -1.404 1 97.12 102 LEU B N 1
ATOM 2215 C CA . LEU B 1 102 ? 4.59 24.188 -0.87 1 97.12 102 LEU B CA 1
ATOM 2216 C C . LEU B 1 102 ? 3.254 24.719 -0.372 1 97.12 102 LEU B C 1
ATOM 2218 O O . LEU B 1 102 ? 2.197 24.188 -0.722 1 97.12 102 LEU B O 1
ATOM 2222 N N . LYS B 1 103 ? 3.375 25.781 0.365 1 97.62 103 LYS B N 1
ATOM 2223 C CA . LYS B 1 103 ? 2.205 26.406 0.988 1 97.62 103 LYS B CA 1
ATOM 2224 C C . LYS B 1 103 ? 1.194 26.844 -0.064 1 97.62 103 LYS B C 1
ATOM 2226 O O . LYS B 1 103 ? -0.015 26.703 0.132 1 97.62 103 LYS B O 1
ATOM 2231 N N . ASN B 1 104 ? 1.643 27.281 -1.159 1 97.88 104 ASN B N 1
ATOM 22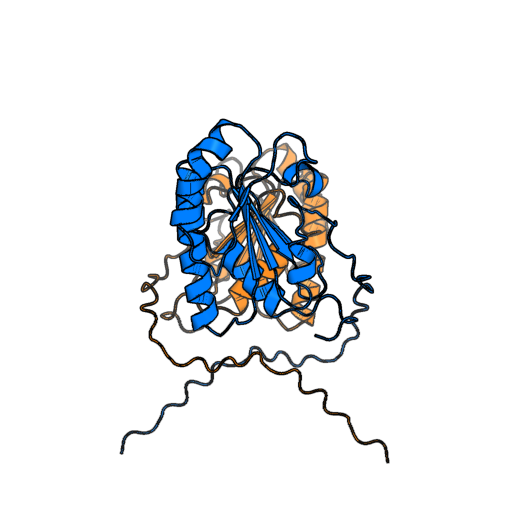32 C CA . ASN B 1 104 ? 0.783 27.828 -2.201 1 97.88 104 ASN B CA 1
ATOM 2233 C C . ASN B 1 104 ? 0.038 26.734 -2.953 1 97.88 104 ASN B C 1
ATOM 2235 O O . ASN B 1 104 ? -0.917 27 -3.682 1 97.88 104 ASN B O 1
ATOM 2239 N N . LYS B 1 105 ? 0.43 25.516 -2.797 1 98.19 105 LYS B N 1
ATOM 2240 C CA . LYS B 1 105 ? -0.183 24.422 -3.553 1 98.19 105 LYS B CA 1
ATOM 2241 C C . LYS B 1 105 ? -1.379 23.844 -2.805 1 98.19 105 LYS B C 1
ATOM 2243 O O . LYS B 1 1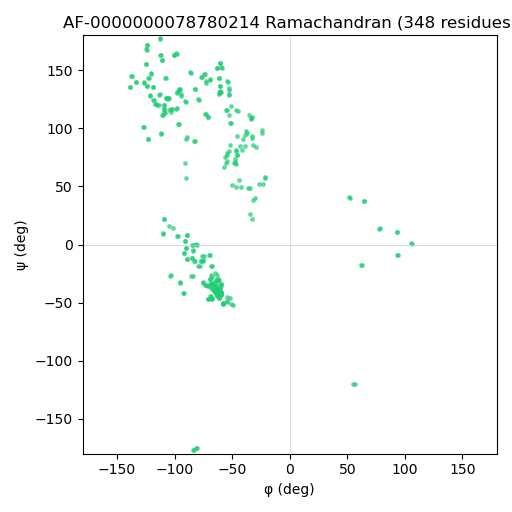05 ? -2.166 23.078 -3.375 1 98.19 105 LYS B O 1
ATOM 2248 N N . VAL B 1 106 ? -1.485 24.234 -1.538 1 98.44 106 VAL B N 1
ATOM 2249 C CA . VAL B 1 106 ? -2.559 23.672 -0.729 1 98.44 106 VAL B CA 1
ATOM 2250 C C . VAL B 1 106 ? -3.398 24.797 -0.124 1 98.44 106 VAL B C 1
ATOM 2252 O O . VAL B 1 106 ? -2.938 25.938 -0.02 1 98.44 106 VAL B O 1
ATOM 2255 N N . SER B 1 107 ? -4.645 24.484 0.199 1 97.81 107 SER B N 1
ATOM 2256 C CA . SER B 1 107 ? -5.512 25.453 0.868 1 97.81 107 SER B CA 1
ATOM 2257 C C . SER B 1 107 ? -5.277 25.453 2.375 1 97.81 107 SER B C 1
ATOM 2259 O O . SER B 1 107 ? -4.41 24.734 2.875 1 97.81 107 SER B O 1
ATOM 2261 N N . ASP B 1 108 ? -6.082 26.281 3.119 1 96.5 108 ASP B N 1
ATOM 2262 C CA . ASP B 1 108 ? -5.969 26.391 4.57 1 96.5 108 ASP B CA 1
ATOM 2263 C C . ASP B 1 108 ? -6.441 25.109 5.254 1 96.5 108 ASP B C 1
ATOM 2265 O O . ASP B 1 108 ? -6.203 24.906 6.449 1 96.5 108 ASP B O 1
ATOM 2269 N N . HIS B 1 109 ? -7.027 24.219 4.504 1 96.44 109 HIS B N 1
ATOM 2270 C CA . HIS B 1 109 ? -7.5 22.953 5.039 1 96.44 109 HIS B CA 1
ATOM 2271 C C . HIS B 1 109 ? -6.344 21.984 5.242 1 96.44 109 HIS B C 1
ATOM 2273 O O . HIS B 1 109 ? -6.5 20.953 5.91 1 96.44 109 HIS B O 1
ATOM 2279 N N . ILE B 1 110 ? -5.188 22.328 4.637 1 97.81 110 ILE B N 1
ATOM 2280 C CA . ILE B 1 110 ? -3.986 21.516 4.812 1 97.81 110 ILE B CA 1
ATOM 2281 C C . ILE B 1 110 ? -2.854 22.375 5.359 1 97.81 110 ILE B C 1
ATOM 2283 O O . ILE B 1 110 ? -2.117 23 4.598 1 97.81 110 ILE B O 1
ATOM 2287 N N . PRO B 1 111 ? -2.752 22.438 6.645 1 96.69 111 PRO B N 1
ATOM 2288 C CA . PRO B 1 111 ? -1.637 23.203 7.199 1 96.69 111 PRO B CA 1
ATOM 2289 C C . PRO B 1 111 ? -0.274 22.656 6.773 1 96.69 111 PRO B C 1
ATOM 2291 O O . PRO B 1 111 ? -0.085 21.438 6.699 1 96.69 111 PRO B O 1
ATOM 2294 N N . VAL B 1 112 ? 0.587 23.594 6.426 1 97.12 112 VAL B N 1
ATOM 2295 C CA . VAL B 1 112 ? 1.977 23.266 6.117 1 97.12 112 VAL B CA 1
ATOM 2296 C C . VAL B 1 112 ? 2.887 23.797 7.23 1 97.12 112 VAL B C 1
ATOM 2298 O O . VAL B 1 112 ? 3.037 25 7.398 1 97.12 112 VAL B O 1
ATOM 2301 N N . TYR B 1 113 ? 3.484 22.844 7.918 1 95.12 113 TYR B N 1
ATOM 2302 C CA . TYR B 1 113 ? 4.332 23.234 9.039 1 95.12 113 TYR B CA 1
ATOM 2303 C C . TYR B 1 113 ? 5.797 23.266 8.625 1 95.12 113 TYR B C 1
ATOM 2305 O O . TYR B 1 113 ? 6.297 22.328 8.008 1 95.12 113 TYR B O 1
ATOM 2313 N N . GLN B 1 114 ? 6.414 24.375 8.977 1 93.62 114 GLN B N 1
ATOM 2314 C CA . GLN B 1 114 ? 7.852 24.516 8.758 1 93.62 114 GLN B CA 1
ATOM 2315 C C . GLN B 1 114 ? 8.633 24.234 10.031 1 93.62 114 GLN B C 1
ATOM 2317 O O . GLN B 1 114 ? 8.453 24.906 11.039 1 93.62 114 GLN B O 1
ATOM 2322 N N . GLN B 1 115 ? 9.453 23.141 9.914 1 90.31 115 GLN B N 1
ATOM 2323 C CA . GLN B 1 115 ? 10.305 22.828 11.055 1 90.31 115 GLN B CA 1
ATOM 2324 C C . GLN B 1 115 ? 11.445 23.828 11.195 1 90.31 115 GLN B C 1
ATOM 2326 O O . GLN B 1 115 ? 11.984 24.312 10.195 1 90.31 115 GLN B O 1
ATOM 2331 N N . GLU B 1 116 ? 11.727 24.172 12.438 1 83.06 116 GLU B N 1
ATOM 2332 C CA . GLU B 1 116 ? 12.891 25.016 12.68 1 83.06 116 GLU B CA 1
ATOM 2333 C C . GLU B 1 116 ? 14.164 24.188 12.836 1 83.06 116 GLU B C 1
ATOM 2335 O O . GLU B 1 116 ? 14.109 23.062 13.32 1 83.06 116 GLU B O 1
ATOM 2340 N N . GLU B 1 117 ? 15.266 24.734 12.43 1 79.12 117 GLU B N 1
ATOM 2341 C CA . GLU B 1 117 ? 16.531 24.016 12.445 1 79.12 117 GLU B CA 1
ATOM 2342 C C . GLU B 1 117 ? 16.969 23.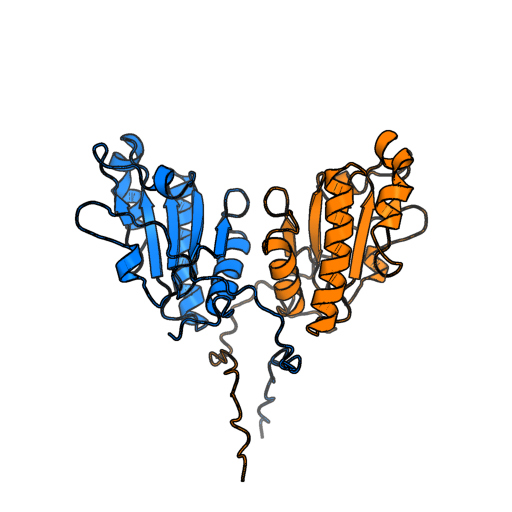672 13.867 1 79.12 117 GLU B C 1
ATOM 2344 O O . GLU B 1 117 ? 17.641 22.672 14.094 1 79.12 117 GLU B O 1
ATOM 2349 N N . ASN B 1 118 ? 16.516 24.422 14.852 1 79.5 118 ASN B N 1
ATOM 2350 C CA . ASN B 1 118 ? 17.016 24.266 16.219 1 79.5 118 ASN B CA 1
ATOM 2351 C C . ASN B 1 118 ? 16.078 23.406 17.062 1 79.5 118 ASN B C 1
ATOM 2353 O O . ASN B 1 118 ? 16.266 23.281 18.266 1 79.5 118 ASN B O 1
ATOM 2357 N N . GLN B 1 119 ? 15.148 22.875 16.375 1 81.06 119 GLN B N 1
ATOM 2358 C CA . GLN B 1 119 ? 14.211 22.016 17.078 1 81.06 119 GLN B CA 1
ATOM 2359 C C . GLN B 1 119 ? 14.352 20.562 16.656 1 81.06 119 GLN B C 1
ATOM 2361 O O . GLN B 1 119 ? 15.062 20.266 15.695 1 81.06 119 GLN B O 1
ATOM 2366 N N . THR B 1 120 ? 13.773 19.688 17.516 1 85.44 120 THR B N 1
ATOM 2367 C CA . THR B 1 120 ? 13.773 18.266 17.188 1 85.44 120 THR B CA 1
ATOM 2368 C C . THR B 1 120 ? 13.195 18.031 15.789 1 85.44 120 THR B C 1
ATOM 2370 O O . THR B 1 120 ? 12.172 18.625 15.43 1 85.44 120 THR B O 1
ATOM 2373 N N . ASP B 1 121 ? 13.906 17.219 15.023 1 91.44 121 ASP B N 1
ATOM 2374 C CA . ASP B 1 121 ? 13.461 16.906 13.664 1 91.44 121 ASP B CA 1
ATOM 2375 C C . ASP B 1 121 ? 12.258 15.969 13.688 1 91.44 121 ASP B C 1
ATOM 2377 O O . ASP B 1 121 ? 12.383 14.789 14.023 1 91.44 121 ASP B O 1
ATOM 2381 N N . VAL B 1 122 ? 11.164 16.438 13.297 1 93.31 122 VAL B N 1
ATOM 2382 C CA . VAL B 1 122 ? 9.914 15.695 13.305 1 93.31 122 VAL B CA 1
ATOM 2383 C C . VAL B 1 122 ? 10.039 14.453 12.422 1 93.31 122 VAL B C 1
ATOM 2385 O O . VAL B 1 122 ? 9.508 13.391 12.75 1 93.31 122 VAL B O 1
ATOM 2388 N N . TRP B 1 123 ? 10.75 14.586 11.266 1 95.19 123 TRP B N 1
ATOM 2389 C CA . TRP B 1 123 ? 10.922 13.453 10.367 1 95.19 123 TRP B CA 1
ATOM 2390 C C . TRP B 1 123 ? 11.625 12.297 11.078 1 95.19 123 TRP B C 1
ATOM 2392 O O . TRP B 1 123 ? 11.211 11.141 10.945 1 95.19 123 TRP B O 1
ATOM 2402 N N . THR B 1 124 ? 12.688 12.68 11.859 1 93.31 124 THR B N 1
ATOM 2403 C CA . THR B 1 124 ? 13.422 11.664 12.617 1 93.31 124 THR B CA 1
ATOM 2404 C C . THR B 1 124 ? 12.531 11.047 13.688 1 93.31 124 THR B C 1
ATOM 2406 O O . THR B 1 124 ? 12.516 9.828 13.867 1 93.31 124 THR B O 1
ATOM 2409 N N . LEU B 1 125 ? 11.742 11.875 14.305 1 91.62 125 LEU B N 1
ATOM 2410 C CA . LEU B 1 125 ? 10.844 11.414 15.359 1 91.62 125 LEU B CA 1
ATOM 2411 C C . LEU B 1 125 ? 9.812 10.438 14.812 1 91.62 125 LEU B C 1
ATOM 2413 O O . LEU B 1 125 ? 9.453 9.461 15.477 1 91.62 125 LEU B O 1
ATOM 2417 N N . LEU B 1 126 ? 9.359 10.648 13.625 1 93.94 126 LEU B N 1
ATOM 2418 C CA . LEU B 1 126 ? 8.328 9.82 13.016 1 93.94 126 LEU B CA 1
ATOM 2419 C C . LEU B 1 126 ? 8.945 8.672 12.227 1 93.94 126 LEU B C 1
ATOM 2421 O O . LEU B 1 126 ? 8.234 7.902 11.578 1 93.94 126 LEU B O 1
ATOM 2425 N N . ASN B 1 127 ? 10.25 8.609 12.305 1 94.75 127 ASN B N 1
ATOM 2426 C CA . ASN B 1 127 ? 10.984 7.621 11.516 1 94.75 127 ASN B CA 1
ATOM 2427 C C . ASN B 1 127 ? 10.594 7.68 10.039 1 94.75 127 ASN B C 1
ATOM 2429 O O . ASN B 1 127 ? 10.367 6.648 9.406 1 94.75 127 ASN B O 1
ATOM 2433 N N . GLY B 1 128 ? 10.438 8.891 9.57 1 96.44 128 GLY B N 1
ATOM 2434 C CA . GLY B 1 128 ? 9.961 9.117 8.219 1 96.44 128 GLY B CA 1
ATOM 2435 C C . GLY B 1 128 ? 11.023 9.688 7.297 1 96.44 128 GLY B C 1
ATOM 2436 O O . GLY B 1 128 ? 11.992 10.289 7.762 1 96.44 128 GLY B O 1
ATOM 2437 N N . TYR B 1 129 ? 10.805 9.516 5.965 1 96.88 129 TYR B N 1
ATOM 2438 C CA . TYR B 1 129 ? 11.68 10.039 4.922 1 96.88 129 TYR B CA 1
ATOM 2439 C C . TYR B 1 129 ? 10.891 10.914 3.949 1 96.88 129 TYR B C 1
ATOM 2441 O O . TYR B 1 129 ? 9.664 11.008 4.035 1 96.88 129 TYR B O 1
ATOM 2449 N N . LYS B 1 130 ? 11.68 11.531 3.109 1 97 130 LYS B N 1
ATOM 2450 C CA . LYS B 1 130 ? 11.094 12.422 2.109 1 97 130 LYS B CA 1
ATOM 2451 C C . LYS B 1 130 ? 9.992 11.711 1.322 1 97 130 LYS B C 1
ATOM 2453 O O . LYS B 1 130 ? 10.188 10.586 0.848 1 97 130 LYS B O 1
ATOM 2458 N N . ASP B 1 131 ? 8.906 12.289 1.24 1 97.44 131 ASP B N 1
ATOM 2459 C CA . ASP B 1 131 ? 7.75 11.883 0.455 1 97.44 131 ASP B CA 1
ATOM 2460 C C . ASP B 1 131 ? 6.984 10.758 1.15 1 97.44 131 ASP B C 1
ATOM 2462 O O . ASP B 1 131 ? 6.125 10.117 0.542 1 97.44 131 ASP B O 1
ATOM 2466 N N . ASP B 1 132 ? 7.281 10.57 2.379 1 98.25 132 ASP B N 1
ATOM 2467 C CA . ASP B 1 132 ? 6.5 9.594 3.131 1 98.25 132 ASP B CA 1
ATOM 2468 C C . ASP B 1 132 ? 5.113 10.141 3.467 1 98.25 132 ASP B C 1
ATOM 2470 O O . ASP B 1 132 ? 4.953 11.336 3.705 1 98.25 132 ASP B O 1
ATOM 2474 N N . PHE B 1 133 ? 4.152 9.25 3.498 1 98.56 133 PHE B N 1
ATOM 2475 C CA . PHE B 1 133 ? 2.826 9.516 4.035 1 98.56 133 PHE B CA 1
ATOM 2476 C C . PHE B 1 133 ? 2.529 8.609 5.227 1 98.56 133 PHE B C 1
ATOM 2478 O O . PHE B 1 133 ? 2.67 7.391 5.133 1 98.56 133 PHE B O 1
ATOM 2485 N N . LEU B 1 134 ? 2.209 9.203 6.289 1 97.62 134 LEU B N 1
ATOM 2486 C CA . LEU B 1 134 ? 1.768 8.492 7.48 1 97.62 134 LEU B CA 1
ATOM 2487 C C . LEU B 1 134 ? 0.271 8.68 7.703 1 97.62 134 LEU B C 1
ATOM 2489 O O . LEU B 1 134 ? -0.22 9.812 7.727 1 97.62 134 LEU B O 1
ATOM 2493 N N . ILE B 1 135 ? -0.422 7.59 7.832 1 96.81 135 ILE B N 1
ATOM 2494 C CA . ILE B 1 135 ? -1.868 7.641 8.016 1 96.81 135 ILE B CA 1
ATOM 2495 C C . ILE B 1 135 ? -2.236 7.066 9.383 1 96.81 135 ILE B C 1
ATOM 2497 O O . ILE B 1 135 ? -1.915 5.914 9.68 1 96.81 135 ILE B O 1
ATOM 2501 N N . TYR B 1 136 ? -2.871 7.918 10.125 1 93.25 136 TYR B N 1
ATOM 2502 C CA . TYR B 1 136 ? -3.295 7.551 11.469 1 93.25 136 TYR B CA 1
ATOM 2503 C C . TYR B 1 136 ? -4.809 7.375 11.539 1 93.25 136 TYR B C 1
ATOM 2505 O O . TYR B 1 136 ? -5.555 8.133 10.914 1 93.25 136 TYR B O 1
ATOM 2513 N N . ASP B 1 137 ? -5.258 6.375 12.344 1 91.62 137 ASP B N 1
ATOM 2514 C CA . ASP B 1 137 ? -6.695 6.203 12.531 1 91.62 137 ASP B CA 1
ATOM 2515 C C . ASP B 1 137 ? -7.238 7.188 13.57 1 91.62 137 ASP B C 1
ATOM 2517 O O . ASP B 1 137 ? -6.527 8.102 13.992 1 91.62 137 ASP B O 1
ATOM 2521 N N . ARG B 1 138 ? -8.469 7.094 13.914 1 89.44 138 ARG B N 1
ATOM 2522 C CA . ARG B 1 138 ? -9.148 8.062 14.773 1 89.44 138 ARG B CA 1
ATOM 2523 C C . ARG B 1 138 ? -8.602 8.008 16.188 1 89.44 138 ARG B C 1
ATOM 2525 O O . ARG B 1 138 ? -8.75 8.969 16.953 1 89.44 138 ARG B O 1
ATOM 2532 N N . CYS B 1 139 ? -7.926 6.91 16.531 1 86.38 139 CYS B N 1
ATOM 2533 C CA . CYS B 1 139 ? -7.352 6.75 17.875 1 86.38 139 CYS B CA 1
ATOM 2534 C C . CYS B 1 139 ? -5.914 7.25 17.906 1 86.38 139 CYS B C 1
ATOM 2536 O O . CYS B 1 139 ? -5.297 7.301 18.969 1 86.38 139 CYS B O 1
ATOM 2538 N N . GLY B 1 140 ? -5.441 7.566 16.734 1 87.12 140 GLY B N 1
ATOM 2539 C CA . GLY B 1 140 ? -4.082 8.07 16.672 1 87.12 140 GLY B CA 1
ATOM 2540 C C . GLY B 1 140 ? -3.055 6.988 16.406 1 87.12 140 GLY B C 1
ATOM 2541 O O . GLY B 1 140 ? -1.851 7.219 16.531 1 87.12 140 GLY B O 1
ATOM 2542 N N . HIS B 1 141 ? -3.527 5.844 16.062 1 88.44 141 HIS B N 1
ATOM 2543 C CA . HIS B 1 141 ? -2.643 4.734 15.734 1 88.44 141 HIS B CA 1
ATOM 2544 C C . HIS B 1 141 ? -2.156 4.832 14.289 1 88.44 141 HIS B C 1
ATOM 2546 O O . HIS B 1 141 ? -2.941 5.121 13.383 1 88.44 141 HIS B O 1
ATOM 2552 N N . LEU B 1 142 ? -0.778 4.617 14.211 1 92 142 LEU B N 1
ATOM 2553 C CA . LEU B 1 142 ? -0.237 4.598 12.859 1 92 142 LEU B CA 1
ATOM 2554 C C . LEU B 1 142 ? -0.666 3.334 12.117 1 92 142 LEU B C 1
ATOM 2556 O O . LEU B 1 142 ? -0.166 2.242 12.398 1 92 142 LEU B O 1
ATOM 2560 N N . VAL B 1 143 ? -1.533 3.523 11.156 1 92.19 143 VAL B N 1
ATOM 2561 C CA . VAL B 1 143 ? -2.072 2.375 10.43 1 92.19 143 VAL B CA 1
ATOM 2562 C C . VAL B 1 143 ? -1.218 2.092 9.195 1 92.19 143 VAL B C 1
ATOM 2564 O O . VAL B 1 143 ? -0.958 0.932 8.867 1 92.19 143 VAL B O 1
ATOM 2567 N N . TYR B 1 144 ? -0.842 3.188 8.539 1 95.56 144 TYR B N 1
ATOM 2568 C CA . TYR B 1 144 ? -0.026 3.027 7.344 1 95.56 144 TYR B CA 1
ATOM 2569 C C . TYR B 1 144 ? 1.154 3.992 7.355 1 95.56 144 TYR B C 1
ATOM 2571 O O . TYR B 1 144 ? 1.02 5.145 7.777 1 95.56 144 TYR B O 1
ATOM 2579 N N . HIS B 1 145 ? 2.236 3.508 6.941 1 96.75 145 HIS B N 1
ATOM 2580 C CA . HIS B 1 145 ? 3.42 4.297 6.613 1 96.75 145 HIS B CA 1
ATOM 2581 C C . HIS B 1 145 ? 3.92 3.984 5.207 1 96.75 145 HIS B C 1
ATOM 2583 O O . HIS B 1 145 ? 4.602 2.979 4.996 1 96.75 145 HIS B O 1
ATOM 2589 N N . LEU B 1 146 ? 3.594 4.871 4.277 1 98.06 146 LEU B N 1
ATOM 2590 C CA . LEU B 1 146 ? 3.883 4.625 2.867 1 98.06 146 LEU B CA 1
ATOM 2591 C C . LEU B 1 146 ? 5.051 5.488 2.395 1 98.06 146 LEU B C 1
ATOM 2593 O O . LEU B 1 146 ? 5.047 6.703 2.592 1 98.06 146 LEU B O 1
ATOM 2597 N N . GLY B 1 147 ? 6.023 4.84 1.829 1 97.25 147 GLY B N 1
ATOM 2598 C CA . GLY B 1 147 ? 7.113 5.535 1.162 1 97.25 147 GLY B CA 1
ATOM 2599 C C . GLY B 1 147 ? 7.129 5.316 -0.339 1 97.25 147 GLY B C 1
ATOM 2600 O O . GLY B 1 147 ? 6.348 4.523 -0.865 1 97.25 147 GLY B O 1
ATOM 2601 N N . LEU B 1 148 ? 8.047 5.953 -1.008 1 94.06 148 LEU B N 1
ATOM 2602 C CA . LEU B 1 148 ? 8.18 5.766 -2.447 1 94.06 148 LEU B CA 1
ATOM 2603 C C . LEU B 1 148 ? 8.516 4.312 -2.775 1 94.06 148 LEU B C 1
ATOM 2605 O O . LEU B 1 148 ? 9.25 3.658 -2.031 1 94.06 148 LEU B O 1
ATOM 2609 N N . PRO B 1 149 ? 7.938 3.826 -3.91 1 94.38 149 PRO B N 1
ATOM 2610 C CA . PRO B 1 149 ? 7.102 4.527 -4.887 1 94.38 149 PRO B CA 1
ATOM 2611 C C . PRO B 1 149 ? 5.617 4.484 -4.531 1 94.38 149 PRO B C 1
ATOM 2613 O O . PRO B 1 149 ? 4.789 5.035 -5.262 1 94.38 149 PRO B O 1
ATOM 2616 N N . TYR B 1 150 ? 5.258 4.012 -3.408 1 96 150 TYR B N 1
ATOM 2617 C CA . TYR B 1 150 ? 3.857 3.789 -3.07 1 96 150 TYR B CA 1
ATOM 2618 C C . TYR B 1 150 ? 3.203 5.078 -2.584 1 96 150 TYR B C 1
ATOM 2620 O O . TYR B 1 150 ? 1.975 5.176 -2.539 1 96 150 TYR B O 1
ATOM 2628 N N . SER B 1 151 ? 4.031 6.012 -2.287 1 97.75 151 SER B N 1
ATOM 2629 C CA . SER B 1 151 ? 3.51 7.262 -1.744 1 97.75 151 SER B CA 1
ATOM 2630 C C . SER B 1 151 ? 3.195 8.258 -2.855 1 97.75 151 SER B C 1
ATOM 2632 O O . SER B 1 151 ? 2.65 9.336 -2.596 1 97.75 151 SER B O 1
ATOM 2634 N N . PHE B 1 152 ? 3.477 7.902 -4.09 1 96.88 152 PHE B N 1
ATOM 2635 C CA . PHE B 1 152 ? 3.066 8.781 -5.18 1 96.88 152 PHE B CA 1
ATOM 2636 C C . PHE B 1 152 ? 1.55 8.93 -5.211 1 96.88 152 PHE B C 1
ATOM 2638 O O . PHE B 1 152 ? 0.824 7.938 -5.281 1 96.88 152 PHE B O 1
ATOM 2645 N N . LEU B 1 153 ? 1.14 10.18 -5.266 1 97.88 153 LEU B N 1
ATOM 2646 C CA . LEU B 1 153 ? -0.296 10.422 -5.199 1 97.88 153 LEU B CA 1
ATOM 2647 C C . LEU B 1 153 ? -0.946 10.203 -6.562 1 97.88 153 LEU B C 1
ATOM 2649 O O . LEU B 1 153 ? -2.172 10.273 -6.691 1 97.88 153 LEU B O 1
ATOM 2653 N N . THR B 1 154 ? -0.17 9.844 -7.598 1 94.5 154 THR B N 1
ATOM 2654 C CA . THR B 1 154 ? -0.708 9.406 -8.883 1 94.5 154 THR B CA 1
ATOM 2655 C C . THR B 1 154 ? -1.182 7.961 -8.812 1 94.5 154 THR B C 1
ATOM 2657 O O . THR B 1 154 ? -1.894 7.492 -9.703 1 94.5 154 THR B O 1
ATOM 2660 N N . SER B 1 155 ? -0.704 7.277 -7.809 1 93.62 155 SER B N 1
ATOM 2661 C CA . SER B 1 155 ? -1.127 5.898 -7.578 1 93.62 155 SER B CA 1
ATOM 2662 C C . SER B 1 155 ? -2.209 5.828 -6.504 1 93.62 155 SER B C 1
ATOM 2664 O O . SER B 1 155 ? -2.387 6.77 -5.73 1 93.62 155 SER B O 1
ATOM 2666 N N . PRO B 1 156 ? -2.896 4.664 -6.422 1 93.62 156 PRO B N 1
ATOM 2667 C CA . PRO B 1 156 ? -4.066 4.598 -5.543 1 93.62 156 PRO B CA 1
ATOM 2668 C C . PRO B 1 156 ? -3.697 4.289 -4.094 1 93.62 156 PRO B C 1
ATOM 2670 O O . PRO B 1 156 ? -4.555 4.348 -3.207 1 93.62 156 PRO B O 1
ATOM 2673 N N . TYR B 1 157 ? -2.463 4.105 -3.775 1 96.44 157 TYR B N 1
ATOM 2674 C CA . TYR B 1 157 ? -2.084 3.482 -2.512 1 96.44 157 TYR B CA 1
ATOM 2675 C C . TYR B 1 157 ? -2.426 4.391 -1.335 1 96.44 157 TYR B C 1
ATOM 2677 O O . TYR B 1 157 ? -3.051 3.951 -0.365 1 96.44 157 TYR B O 1
ATOM 2685 N N . VAL B 1 158 ? -2.104 5.676 -1.406 1 98.19 158 VAL B N 1
ATOM 2686 C CA . VAL B 1 158 ? -2.361 6.594 -0.301 1 98.19 158 VAL B CA 1
ATOM 2687 C C . VAL B 1 158 ? -3.865 6.801 -0.14 1 98.19 158 VAL B C 1
ATOM 2689 O O . VAL B 1 158 ? -4.391 6.742 0.974 1 98.19 158 VAL B O 1
ATOM 2692 N N . GLU B 1 159 ? -4.508 6.988 -1.221 1 97.88 159 GLU B N 1
ATOM 2693 C CA . GLU B 1 159 ? -5.957 7.16 -1.18 1 97.88 159 GLU B CA 1
ATOM 2694 C C . GLU B 1 159 ? -6.637 5.949 -0.54 1 97.88 159 GLU B C 1
ATOM 2696 O O . GLU B 1 159 ? -7.473 6.102 0.354 1 97.88 159 GLU B O 1
ATOM 2701 N N . ASP B 1 160 ? -6.301 4.793 -1.032 1 96.25 160 ASP B N 1
ATOM 2702 C CA . ASP B 1 160 ? -6.891 3.566 -0.502 1 96.25 160 ASP B CA 1
ATOM 2703 C C . ASP B 1 160 ? -6.59 3.408 0.986 1 96.25 160 ASP B C 1
ATOM 2705 O O . ASP B 1 160 ? -7.457 3.004 1.762 1 96.25 160 ASP B O 1
ATOM 2709 N N . ALA B 1 161 ? -5.355 3.742 1.317 1 97.12 161 ALA B N 1
ATOM 2710 C CA . ALA B 1 161 ? -4.965 3.66 2.723 1 97.12 161 ALA B CA 1
ATOM 2711 C C . ALA B 1 161 ? -5.836 4.566 3.588 1 97.12 161 ALA B C 1
ATOM 2713 O O . ALA B 1 161 ? -6.266 4.172 4.676 1 97.12 161 ALA B O 1
ATOM 2714 N N . ILE B 1 162 ? -6.098 5.754 3.115 1 97.75 162 ILE B N 1
ATOM 2715 C CA . ILE B 1 162 ? -6.934 6.699 3.846 1 97.75 162 ILE B CA 1
ATOM 2716 C C . ILE B 1 162 ? -8.344 6.133 3.992 1 97.75 162 ILE B C 1
ATOM 2718 O O . ILE B 1 162 ? -8.922 6.16 5.082 1 97.75 162 ILE B O 1
ATOM 2722 N N . LYS B 1 163 ? -8.859 5.555 2.939 1 95.56 163 LYS B N 1
ATOM 2723 C CA . LYS B 1 163 ? -10.219 5.016 2.951 1 95.56 163 LYS B CA 1
ATOM 2724 C C . LYS B 1 163 ? -10.328 3.842 3.922 1 95.56 163 LYS B C 1
ATOM 2726 O O . LYS B 1 163 ? -11.328 3.721 4.641 1 95.56 163 LYS B O 1
ATOM 2731 N N . ILE B 1 164 ? -9.328 3.066 3.945 1 94.38 164 ILE B N 1
ATOM 2732 C CA . ILE B 1 164 ? -9.344 1.915 4.84 1 94.38 164 ILE B CA 1
ATOM 2733 C C . ILE B 1 164 ? -9.273 2.387 6.289 1 94.38 164 ILE B C 1
ATOM 2735 O O . ILE B 1 164 ? -10.055 1.939 7.133 1 94.38 164 ILE B O 1
ATOM 2739 N N . ALA B 1 165 ? -8.359 3.303 6.523 1 93.31 165 ALA B N 1
ATOM 2740 C CA . ALA B 1 165 ? -8.234 3.832 7.879 1 93.31 165 ALA B CA 1
ATOM 2741 C C . ALA B 1 165 ? -9.539 4.484 8.336 1 93.31 165 ALA B C 1
ATOM 2743 O O . ALA B 1 165 ? -9.891 4.422 9.516 1 93.31 165 ALA B O 1
ATOM 2744 N N . TYR B 1 166 ? -10.258 5.098 7.426 1 93.81 166 TYR B N 1
ATOM 2745 C CA . TYR B 1 166 ? -11.508 5.793 7.707 1 93.81 166 TYR B CA 1
ATOM 2746 C C . TYR B 1 166 ? -12.617 4.805 8.039 1 93.81 166 TYR B C 1
ATOM 2748 O O . TYR B 1 166 ? -13.422 5.043 8.945 1 93.81 166 TYR B O 1
ATOM 2756 N N . CYS B 1 167 ? -12.555 3.656 7.34 1 89.44 167 CYS B N 1
ATOM 2757 C CA . CYS B 1 167 ? -13.68 2.729 7.402 1 89.44 167 CYS B CA 1
ATOM 2758 C C . CYS B 1 167 ? -13.438 1.655 8.461 1 89.44 167 CYS B C 1
ATOM 2760 O O . CYS B 1 167 ? -14.391 1.136 9.047 1 89.44 167 CYS B O 1
ATOM 2762 N N . GLU B 1 168 ? -12.172 1.322 8.602 1 82.44 168 GLU B N 1
ATOM 2763 C CA . GLU B 1 168 ? -11.891 0.214 9.508 1 82.44 168 GLU B CA 1
ATOM 2764 C C . GLU B 1 168 ? -11.664 0.71 10.93 1 82.44 168 GLU B C 1
ATOM 2766 O O . GLU B 1 168 ? -10.984 1.72 11.141 1 82.44 168 GLU B O 1
ATOM 2771 N N . ASP B 1 169 ? -12.477 0.177 11.812 1 76.31 169 ASP B N 1
ATOM 2772 C CA . ASP B 1 169 ? -12.211 0.409 13.227 1 76.31 169 ASP B CA 1
ATOM 2773 C C . ASP B 1 169 ? -11.281 -0.666 13.797 1 76.31 169 ASP B C 1
ATOM 2775 O O . ASP B 1 169 ? -11.742 -1.729 14.219 1 76.31 169 ASP B O 1
ATOM 2779 N N . ARG B 1 170 ? -10.008 -0.422 13.789 1 72.12 170 ARG B N 1
ATOM 2780 C CA . ARG B 1 170 ? -9.023 -1.418 14.195 1 72.12 170 ARG B CA 1
ATOM 2781 C C . ARG B 1 170 ? -8.82 -1.391 15.711 1 72.12 170 ARG B C 1
ATOM 2783 O O . ARG B 1 170 ? -8.359 -2.373 16.297 1 72.12 170 ARG B O 1
ATOM 2790 N N . CYS B 1 171 ? -9.023 -0.347 16.344 1 73 171 CYS B N 1
ATOM 2791 C CA . CYS B 1 171 ? -8.82 -0.203 17.781 1 73 171 CYS B CA 1
ATOM 2792 C C . CYS B 1 171 ? -9.898 -0.934 18.562 1 73 171 CYS B C 1
ATOM 2794 O O . CYS B 1 171 ? -9.609 -1.589 19.562 1 73 171 CYS B O 1
ATOM 2796 N N . GLY B 1 172 ? -11.062 -1.077 18.297 1 64.75 172 GLY B N 1
ATOM 2797 C CA . GLY B 1 172 ? -12.172 -1.732 18.969 1 64.75 172 GLY B CA 1
ATOM 2798 C C . GLY B 1 172 ? -12.5 -1.114 20.312 1 64.75 172 GLY B C 1
ATOM 2799 O O . GLY B 1 172 ? -13.523 -1.431 20.922 1 64.75 172 GLY B O 1
ATOM 2800 N N . ASN B 1 173 ? -11.508 -0.297 20.906 1 67.31 173 ASN B N 1
ATOM 2801 C CA . ASN B 1 173 ? -11.68 0.209 22.266 1 67.31 173 ASN B CA 1
ATOM 2802 C C . ASN B 1 173 ? -12.07 1.685 22.266 1 67.31 173 ASN B C 1
ATOM 2804 O O . ASN B 1 173 ? -12.672 2.17 23.219 1 67.31 173 ASN B O 1
ATOM 2808 N N . CYS B 1 174 ? -11.68 2.314 21.266 1 70.12 174 CYS B N 1
ATOM 2809 C CA . CYS B 1 174 ? -11.906 3.756 21.25 1 70.12 174 CYS B CA 1
ATOM 2810 C C . CYS B 1 174 ? -13.203 4.098 20.516 1 70.12 174 CYS B C 1
ATOM 2812 O O . CYS B 1 174 ? -13.625 3.369 19.625 1 70.12 174 CYS B O 1
ATOM 2814 N N . SER B 1 175 ? -14.125 4.934 21.125 1 65.44 175 SER B N 1
ATOM 2815 C CA . SER B 1 175 ? -15.352 5.402 20.484 1 65.44 175 SER B CA 1
ATOM 2816 C C . SER B 1 175 ? -15.227 6.863 20.062 1 65.44 175 SER B C 1
ATOM 2818 O O . SER B 1 175 ? -14.648 7.676 20.781 1 65.44 175 SER B O 1
ATOM 2820 N N . PHE B 1 176 ? -15.281 7.109 18.734 1 64.12 176 PHE B N 1
ATOM 2821 C CA . PHE B 1 176 ? -15.266 8.484 18.25 1 64.12 176 PHE B CA 1
ATOM 2822 C C . PHE B 1 176 ? -16.609 8.852 17.625 1 64.12 176 PHE B C 1
ATOM 2824 O O . PHE B 1 176 ? -17.328 7.977 17.141 1 64.12 176 PHE B O 1
#

Foldseek 3Di:
DDDPPPPPPPPPPPPPPPPPPVLPLPVLPADDFDDADPDTLLVVLAQAKEKEWEAQLDPQRLVQLLLVQVLVVVCVVVPRPSYQAEYEYFQDPNSVVNVVSSVVSHDPSYDYGHHHPPDPGVCVSNVHDHLWMWIAANSNDGPDIDDPPQSRSVDCNVVVSSVCSSPDDSNVPDDD/DDDDPPPPPDPPPPPPPPPPPVLPLPVLPADDFDDADPDTLLVVLAQAKEKEWEAQLDPQRLVQLLLVQVLVVVCVVVPRPSYQAEYEYFQDPNSVVNVVSSVVSHDPSYDYGHHHPPDDGVCVSNVHDHLWMFIAANSNDGPDIDDPPQSRSVDCNVVVSSVCSSPDDSNVPDDD